Protein AF-A0A8S1HU97-F1 (afdb_monomer)

Secondary structure (DSSP, 8-state):
----TTS------HHHHHHHHHHHHHHHHHHHTT-S-TTSHHHHHHHHHHHHHHHHHHHHHHHTT-HHHHHHHT-THHHHHHHHHHHHHHHHHHHHHHHHHHH--------S-HHHHHHHHHHHHHHHHTS---SSPPPPPPPP-HHHHHSHHHHHHHHHHHHHHHTT-HHHHHHHHHHHHHHHHHHTT-HHHHHHHHSTT--HHHHHHHTTS---TTS---TTHHHHHHHHHHHHHSS-HHHHHHHHH----TT--S-HHHHHHHTT--EEE-TTT--EEE--

Organism: NCBI:txid2777116

Solvent-accessible surface area (backbone atoms only — not comparable to full-atom values): 15937 Å² total; per-residue (Å²): 136,85,78,54,98,79,82,64,78,79,7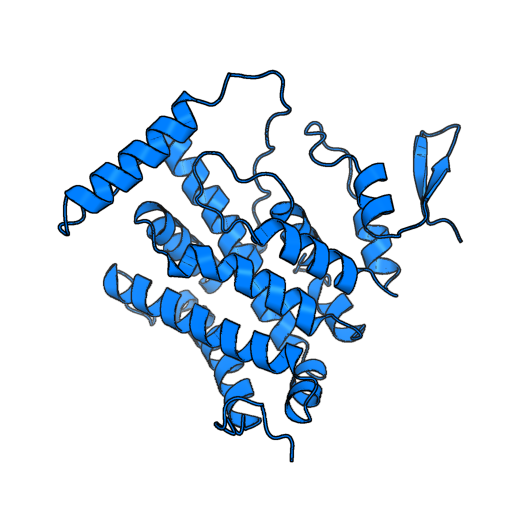9,77,50,62,69,57,54,55,47,38,54,53,48,55,52,45,52,36,50,34,46,42,68,62,71,58,80,62,87,40,70,66,49,43,52,50,50,46,44,55,50,35,54,40,50,49,54,51,27,58,41,38,65,64,73,42,80,56,25,54,62,49,65,76,37,44,62,60,42,41,52,40,36,54,53,47,48,23,49,55,39,8,52,43,52,39,49,51,48,32,73,76,72,43,85,67,68,68,92,66,95,67,65,73,62,66,53,48,51,51,50,49,54,50,52,52,54,61,73,68,55,81,86,80,96,65,79,62,82,66,78,68,77,74,53,62,65,39,68,70,34,55,17,45,32,50,48,16,51,52,48,21,57,36,57,46,64,63,43,63,52,60,42,49,33,58,38,49,37,30,42,25,47,18,38,50,14,47,97,30,68,70,27,29,46,44,27,49,40,83,97,41,51,33,59,60,51,29,52,59,44,52,48,80,73,56,94,88,54,79,71,53,89,58,29,38,57,28,12,52,47,21,46,39,29,38,33,62,95,32,64,71,51,46,47,53,67,61,63,58,72,87,54,102,39,71,84,60,63,58,69,60,51,34,54,78,61,69,47,57,62,42,69,38,92,86,77,69,48,68,41,80,50,133

Nearest PDB structures (foldseek):
  8ikj-assembly1_R  TM=1.766E-01  e=5.398E+00  Homo sapiens
  7a0g-assembly1_DDD  TM=1.158E-01  e=9.221E+00  Serratia marcescens

Structure (mmCIF, N/CA/C/O backbone):
data_AF-A0A8S1HU97-F1
#
_entry.id   AF-A0A8S1HU97-F1
#
loop_
_atom_site.group_PDB
_atom_site.id
_atom_site.type_symbol
_atom_site.label_atom_id
_atom_site.label_alt_id
_atom_site.label_comp_id
_atom_site.label_asym_id
_atom_site.label_entity_id
_atom_site.label_seq_id
_atom_site.pdbx_PDB_ins_code
_atom_site.Cartn_x
_atom_site.Cartn_y
_atom_site.Cartn_z
_atom_site.occupancy
_atom_site.B_iso_or_equiv
_atom_site.auth_seq_id
_atom_site.auth_comp_id
_atom_site.auth_asym_id
_atom_site.auth_atom_id
_atom_site.pdbx_PDB_model_num
ATOM 1 N N . MET A 1 1 ? -28.986 -15.082 -2.340 1.00 37.25 1 MET A N 1
ATOM 2 C CA . MET A 1 1 ? -28.405 -15.099 -3.701 1.00 37.25 1 MET A CA 1
ATOM 3 C C . MET A 1 1 ? -28.554 -13.673 -4.186 1.00 37.25 1 MET A C 1
ATOM 5 O O . MET A 1 1 ? -29.624 -13.320 -4.659 1.00 37.25 1 MET A O 1
ATOM 9 N N . ASP A 1 2 ? -27.554 -12.840 -3.905 1.00 33.47 2 ASP A N 1
ATOM 10 C CA . ASP A 1 2 ? -27.682 -11.393 -4.073 1.00 33.47 2 ASP A CA 1
ATOM 11 C C . ASP A 1 2 ? -27.415 -11.012 -5.524 1.00 33.47 2 ASP A C 1
ATOM 13 O O . ASP A 1 2 ? -26.330 -11.224 -6.069 1.00 33.47 2 ASP A O 1
ATOM 17 N N . LEU A 1 3 ? -28.473 -10.525 -6.162 1.00 35.62 3 LEU A N 1
ATOM 18 C CA . LEU A 1 3 ? -28.454 -9.971 -7.502 1.00 35.62 3 LEU A CA 1
ATOM 19 C C . LEU A 1 3 ? -27.986 -8.519 -7.392 1.00 35.62 3 LEU A C 1
ATOM 21 O O . LEU A 1 3 ? -28.724 -7.662 -6.913 1.00 35.62 3 LEU A O 1
ATOM 25 N N . ASP A 1 4 ? -26.759 -8.255 -7.834 1.00 45.53 4 ASP A N 1
ATOM 26 C CA . ASP A 1 4 ? -26.272 -6.896 -8.065 1.00 45.53 4 ASP A CA 1
ATOM 27 C C . ASP A 1 4 ? -27.042 -6.293 -9.257 1.00 45.53 4 ASP A C 1
ATOM 29 O O . ASP A 1 4 ? -27.301 -6.966 -10.263 1.00 45.53 4 ASP A O 1
ATOM 33 N N . THR A 1 5 ? -27.407 -5.017 -9.158 1.00 44.62 5 THR A N 1
ATOM 34 C CA . THR A 1 5 ? -28.281 -4.251 -10.074 1.00 44.62 5 THR A CA 1
ATOM 35 C C . THR A 1 5 ? -27.753 -4.075 -11.508 1.00 44.62 5 THR A C 1
ATOM 37 O O . THR A 1 5 ? -28.353 -3.361 -12.308 1.00 44.62 5 THR A O 1
ATOM 40 N N . THR A 1 6 ? -26.664 -4.752 -11.875 1.00 48.91 6 THR A N 1
ATOM 41 C CA . THR A 1 6 ? -26.029 -4.725 -13.203 1.00 48.91 6 THR A CA 1
ATOM 42 C C . THR A 1 6 ? -26.252 -6.001 -14.025 1.00 48.91 6 THR A C 1
ATOM 44 O O . THR A 1 6 ? -25.774 -6.088 -15.154 1.00 48.91 6 THR A O 1
ATOM 47 N N . GLY A 1 7 ? -26.978 -6.998 -13.503 1.00 36.81 7 GLY A N 1
ATOM 48 C CA . GLY A 1 7 ? -27.339 -8.215 -14.249 1.00 36.81 7 GLY A CA 1
ATOM 49 C C . GLY A 1 7 ? -26.197 -9.219 -14.462 1.00 36.81 7 GLY A C 1
ATOM 50 O O . GLY A 1 7 ? -26.429 -10.292 -15.015 1.00 36.81 7 GLY A O 1
ATOM 51 N N . TYR A 1 8 ? -24.988 -8.928 -13.979 1.00 38.84 8 TYR A N 1
ATOM 52 C CA . TYR A 1 8 ? -23.869 -9.868 -13.969 1.00 38.84 8 TYR A CA 1
ATOM 53 C C . TYR A 1 8 ? -23.629 -10.380 -12.550 1.00 38.84 8 TYR A C 1
ATOM 55 O O . TYR A 1 8 ? -23.033 -9.707 -11.711 1.00 38.84 8 TYR A O 1
ATOM 63 N N . ALA A 1 9 ? -24.061 -11.613 -12.284 1.00 42.44 9 ALA A N 1
ATOM 64 C CA . ALA A 1 9 ? -23.672 -12.331 -11.079 1.00 42.44 9 ALA A CA 1
ATOM 65 C C . ALA A 1 9 ? -22.214 -12.803 -11.220 1.00 42.44 9 ALA A C 1
ATOM 67 O O . ALA A 1 9 ? -21.949 -13.934 -11.628 1.00 42.44 9 ALA A O 1
ATOM 68 N N . PHE A 1 10 ? -21.250 -11.941 -10.885 1.00 49.59 10 PHE A N 1
ATOM 69 C CA . PHE A 1 10 ? -19.880 -12.388 -10.639 1.00 49.59 10 PHE A CA 1
ATOM 70 C C . PHE A 1 10 ? -19.883 -13.252 -9.372 1.00 49.59 10 PHE A C 1
ATOM 72 O O . PHE A 1 10 ? -19.805 -12.751 -8.251 1.00 49.59 10 PHE A O 1
ATOM 79 N N . LYS A 1 11 ? -20.003 -14.575 -9.538 1.00 54.69 11 LYS A N 1
ATOM 80 C CA . LYS A 1 11 ? -19.736 -15.524 -8.453 1.00 54.69 11 LYS A CA 1
ATOM 81 C C . LYS A 1 11 ? -18.237 -15.525 -8.188 1.00 54.69 11 LYS A C 1
ATOM 83 O O . LYS A 1 11 ? -17.478 -16.245 -8.835 1.00 54.69 11 LYS A O 1
ATOM 88 N N . LEU A 1 12 ? -17.811 -14.700 -7.242 1.00 59.78 12 LEU A N 1
ATOM 89 C CA . LEU A 1 12 ? -16.449 -14.741 -6.749 1.00 59.78 12 LEU A CA 1
ATOM 90 C C . LEU A 1 12 ? -16.287 -16.004 -5.895 1.00 59.78 12 LEU A C 1
ATOM 92 O O . LEU A 1 12 ? -16.897 -16.126 -4.837 1.00 59.78 12 LEU A O 1
ATOM 96 N N . HIS A 1 13 ? -15.522 -16.977 -6.386 1.00 66.50 13 HIS A N 1
ATOM 97 C CA . HIS A 1 13 ? -15.262 -18.215 -5.656 1.00 66.50 13 HIS A CA 1
ATOM 98 C C . HIS A 1 13 ? -14.109 -17.997 -4.660 1.00 66.50 13 HIS A C 1
ATOM 100 O O . HIS A 1 13 ? -13.141 -17.330 -5.029 1.00 66.50 13 HIS A O 1
ATOM 106 N N . PRO A 1 14 ? -14.120 -18.586 -3.449 1.00 64.50 14 PRO A N 1
ATOM 107 C CA . PRO A 1 14 ? -13.020 -18.431 -2.489 1.00 64.50 14 PRO A CA 1
ATOM 108 C C . PRO A 1 14 ? -11.629 -18.791 -3.037 1.00 64.50 14 PRO A C 1
ATOM 110 O O . PRO A 1 14 ? -10.628 -18.152 -2.722 1.00 64.50 14 PRO A O 1
ATOM 113 N N . ASN A 1 15 ? -11.565 -19.772 -3.943 1.00 72.62 15 ASN A N 1
ATOM 114 C CA . ASN A 1 15 ? -10.331 -20.122 -4.661 1.00 72.62 15 ASN A CA 1
ATOM 115 C C . ASN A 1 15 ? -9.739 -18.950 -5.464 1.00 72.62 15 ASN A C 1
ATOM 117 O O . ASN A 1 15 ? -8.522 -18.878 -5.597 1.00 72.62 15 ASN A O 1
ATOM 121 N N . ASN A 1 16 ? -10.566 -18.025 -5.959 1.00 75.00 16 ASN A N 1
ATOM 122 C CA . ASN A 1 16 ? -10.102 -16.859 -6.715 1.00 75.00 16 ASN A CA 1
ATOM 123 C C . ASN A 1 16 ? -9.368 -15.870 -5.803 1.00 75.00 16 ASN A C 1
ATOM 125 O O . ASN A 1 16 ? -8.400 -15.245 -6.224 1.00 75.00 16 ASN A O 1
ATOM 129 N N . LEU A 1 17 ? -9.794 -15.758 -4.545 1.00 79.56 17 LEU A N 1
ATOM 130 C CA . LEU A 1 17 ? -9.161 -14.882 -3.565 1.00 79.56 17 LEU A CA 1
ATOM 131 C C . LEU A 1 17 ? -7.813 -15.445 -3.103 1.00 79.56 17 LEU A C 1
ATOM 133 O O . LEU A 1 17 ? -6.814 -14.730 -3.101 1.00 79.56 17 LEU A O 1
ATOM 137 N N . ASN A 1 18 ? -7.765 -16.748 -2.809 1.00 82.25 18 ASN A N 1
ATOM 138 C CA . ASN A 1 18 ? -6.506 -17.444 -2.532 1.00 82.25 18 ASN A CA 1
ATOM 139 C C . ASN A 1 18 ? -5.536 -17.327 -3.705 1.00 82.25 18 ASN A C 1
ATOM 141 O O . ASN A 1 18 ? -4.352 -17.084 -3.502 1.00 82.25 18 ASN A O 1
ATOM 145 N N . PHE A 1 19 ? -6.042 -17.456 -4.932 1.00 87.31 19 PHE A N 1
ATOM 146 C CA . PHE A 1 19 ? -5.243 -17.231 -6.125 1.00 87.31 19 PHE A CA 1
ATOM 147 C C . PHE A 1 19 ? -4.666 -15.811 -6.156 1.00 87.31 19 PHE A C 1
ATOM 149 O O . PHE A 1 19 ? -3.469 -15.676 -6.367 1.00 87.31 19 PHE A O 1
ATOM 156 N N . CYS A 1 20 ? -5.465 -14.774 -5.885 1.00 90.62 20 CYS A N 1
ATOM 157 C CA . CYS A 1 20 ? -4.998 -13.383 -5.865 1.00 90.62 20 CYS A CA 1
ATOM 158 C C . CYS A 1 20 ? -3.875 -13.156 -4.841 1.00 90.62 20 CYS A C 1
ATOM 160 O O . CYS A 1 20 ? -2.832 -12.599 -5.182 1.00 90.62 20 CYS A O 1
ATOM 162 N N . LEU A 1 21 ? -4.056 -13.625 -3.603 1.00 90.56 21 LEU A N 1
ATOM 163 C CA . LEU A 1 21 ? -3.049 -13.481 -2.545 1.00 90.56 21 LEU A CA 1
ATOM 164 C C . LEU A 1 21 ? -1.767 -14.252 -2.878 1.00 90.56 21 LEU A C 1
ATOM 166 O O . LEU A 1 21 ? -0.676 -13.683 -2.840 1.00 90.56 21 LEU A O 1
ATOM 170 N N . ASN A 1 22 ? -1.905 -15.515 -3.292 1.00 91.75 22 ASN A N 1
ATOM 171 C CA . ASN A 1 22 ? -0.773 -16.344 -3.698 1.00 91.75 22 ASN A CA 1
ATOM 172 C C . ASN A 1 22 ? -0.054 -15.751 -4.911 1.00 91.75 22 ASN A C 1
ATOM 174 O O . ASN A 1 22 ? 1.164 -15.841 -5.000 1.00 91.75 22 ASN A O 1
ATOM 178 N N . TYR A 1 23 ? -0.784 -15.139 -5.843 1.00 93.56 23 TYR A N 1
ATOM 179 C CA . TYR A 1 23 ? -0.214 -14.513 -7.028 1.00 93.56 23 TYR A CA 1
ATOM 180 C C . TYR A 1 23 ? 0.622 -13.278 -6.671 1.00 93.56 23 TYR A C 1
ATOM 182 O O . TYR A 1 23 ? 1.753 -13.166 -7.141 1.00 93.56 23 TYR A O 1
ATOM 190 N N . LEU A 1 24 ? 0.133 -12.404 -5.782 1.00 94.81 24 LEU A N 1
ATOM 191 C CA . LEU A 1 24 ? 0.912 -11.260 -5.286 1.00 94.81 24 LEU A CA 1
ATOM 192 C C . LEU A 1 24 ? 2.167 -11.713 -4.531 1.00 94.81 24 LEU A C 1
ATOM 194 O O . LEU A 1 24 ? 3.260 -11.222 -4.809 1.00 94.81 24 LEU A O 1
ATOM 198 N N . GLN A 1 25 ? 2.037 -12.692 -3.631 1.00 93.62 25 GLN A N 1
ATOM 199 C CA . GLN A 1 25 ? 3.184 -13.271 -2.923 1.00 93.62 25 GLN A CA 1
ATOM 200 C C . GLN A 1 25 ? 4.187 -13.899 -3.889 1.00 93.62 25 GLN A C 1
ATOM 202 O O . GLN A 1 25 ? 5.396 -13.734 -3.735 1.00 93.62 25 GLN A O 1
ATOM 207 N N . ARG A 1 26 ? 3.689 -14.600 -4.912 1.00 93.31 26 ARG A N 1
ATOM 208 C CA . ARG A 1 26 ? 4.521 -15.244 -5.923 1.00 93.31 26 ARG A CA 1
ATOM 209 C C . ARG A 1 26 ? 5.302 -14.226 -6.740 1.00 93.31 26 ARG A C 1
ATOM 211 O O . ARG A 1 26 ? 6.480 -14.460 -6.974 1.00 93.31 26 ARG A O 1
ATOM 218 N N . ILE A 1 27 ? 4.684 -13.108 -7.124 1.00 92.88 27 ILE A N 1
ATOM 219 C CA . ILE A 1 27 ? 5.378 -11.999 -7.791 1.00 92.88 27 ILE A CA 1
ATOM 220 C C . ILE A 1 27 ? 6.539 -11.502 -6.924 1.00 92.88 27 ILE A C 1
ATOM 222 O O . ILE A 1 27 ? 7.667 -11.436 -7.406 1.00 92.88 27 ILE A O 1
ATOM 226 N N . ILE A 1 28 ? 6.280 -11.192 -5.650 1.00 92.88 28 ILE A N 1
ATOM 227 C CA . ILE A 1 28 ? 7.303 -10.669 -4.730 1.00 92.88 28 ILE A CA 1
ATOM 228 C C . ILE A 1 28 ? 8.445 -11.686 -4.567 1.00 92.88 28 ILE A C 1
ATOM 230 O O . ILE A 1 28 ? 9.618 -11.333 -4.692 1.00 92.88 28 ILE A O 1
ATOM 234 N N . SER A 1 29 ? 8.110 -12.962 -4.365 1.00 93.19 29 SER A N 1
ATOM 235 C CA . SER A 1 29 ? 9.083 -14.051 -4.226 1.00 93.19 29 SER A CA 1
ATOM 236 C C . SER A 1 29 ? 9.912 -14.266 -5.498 1.00 93.19 29 SER A C 1
ATOM 238 O O . SER A 1 29 ? 11.139 -14.305 -5.421 1.00 93.19 29 SER A O 1
ATOM 240 N N . ASP A 1 30 ? 9.281 -14.346 -6.673 1.00 92.50 30 ASP A N 1
ATOM 241 C CA . ASP A 1 30 ? 9.985 -14.571 -7.941 1.00 92.50 30 ASP A CA 1
ATOM 242 C C . ASP A 1 30 ? 10.875 -13.374 -8.327 1.00 92.50 30 ASP A C 1
ATOM 244 O O . ASP A 1 30 ? 11.922 -13.574 -8.950 1.00 92.50 30 ASP A O 1
ATOM 248 N N . LEU A 1 31 ? 10.509 -12.147 -7.932 1.00 91.56 31 LEU A N 1
ATOM 249 C CA . LEU A 1 31 ? 11.375 -10.968 -8.050 1.00 91.56 31 LEU A CA 1
ATOM 250 C C . LEU A 1 31 ? 12.604 -11.076 -7.139 1.00 91.56 31 LEU A C 1
ATOM 252 O O . LEU A 1 31 ? 13.725 -10.853 -7.599 1.00 91.56 31 LEU A O 1
ATOM 256 N N . GLY A 1 32 ? 12.414 -11.456 -5.871 1.00 90.12 32 GLY A N 1
ATOM 257 C CA . GLY A 1 32 ? 13.512 -11.618 -4.913 1.00 90.12 32 GLY A CA 1
ATOM 258 C C . GLY A 1 32 ? 14.497 -12.719 -5.316 1.00 90.12 32 GLY A C 1
ATOM 259 O O . GLY A 1 32 ? 15.709 -12.577 -5.149 1.00 90.12 32 GLY A O 1
ATOM 260 N N . GLU A 1 33 ? 13.989 -13.784 -5.933 1.00 90.81 33 GLU A N 1
ATOM 261 C CA . GLU A 1 33 ? 14.782 -14.894 -6.469 1.00 90.81 33 GLU A CA 1
ATOM 262 C C . GLU A 1 33 ? 15.344 -14.627 -7.878 1.00 90.81 33 GLU A C 1
ATOM 264 O O . GLU A 1 33 ? 16.021 -15.493 -8.438 1.00 90.81 33 GLU A O 1
ATOM 269 N N . LYS A 1 34 ? 15.082 -13.448 -8.465 1.00 84.62 34 LYS A N 1
ATOM 270 C CA . LYS A 1 34 ? 15.493 -13.065 -9.832 1.00 84.62 34 LYS A CA 1
ATOM 271 C C . LYS A 1 34 ? 15.051 -14.072 -10.904 1.00 84.62 34 LYS A C 1
ATOM 273 O O . LYS A 1 34 ? 15.757 -14.319 -11.882 1.00 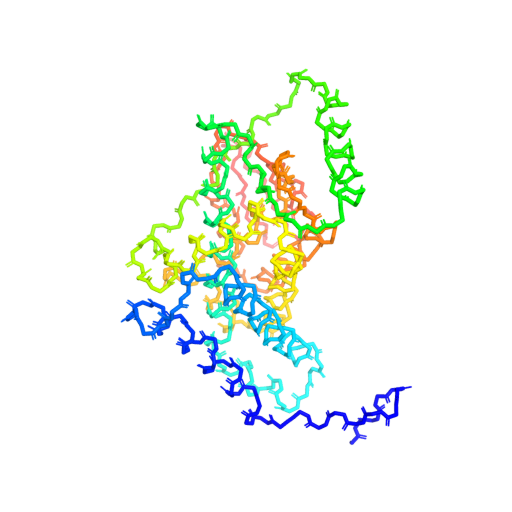84.62 34 LYS A O 1
ATOM 278 N N . LYS A 1 35 ? 13.882 -14.684 -10.706 1.00 81.12 35 LYS A N 1
ATOM 279 C CA . LYS A 1 35 ? 13.268 -15.635 -11.648 1.00 81.12 35 LYS A CA 1
ATOM 280 C C . LYS A 1 35 ? 12.474 -14.937 -12.748 1.00 81.12 35 LYS A C 1
ATOM 282 O O . LYS A 1 35 ? 12.237 -15.531 -13.801 1.00 81.12 35 LYS A O 1
ATOM 287 N N . MET A 1 36 ? 12.058 -13.695 -12.514 1.00 78.62 36 MET A N 1
ATOM 288 C CA . MET A 1 36 ? 11.419 -12.861 -13.527 1.00 78.62 36 MET A CA 1
ATOM 289 C C . MET A 1 36 ? 12.455 -12.192 -14.442 1.00 78.62 36 MET A C 1
ATOM 291 O O . MET A 1 36 ? 13.617 -12.027 -14.090 1.00 78.62 36 MET A O 1
ATOM 295 N N . LYS A 1 37 ? 12.028 -11.871 -15.669 1.00 76.44 37 LYS A N 1
ATOM 296 C CA . LYS A 1 37 ? 12.805 -11.091 -16.646 1.00 76.44 37 LYS A CA 1
ATOM 297 C C . LYS A 1 37 ? 12.177 -9.708 -16.802 1.00 76.44 37 LYS A C 1
ATOM 299 O O . LYS A 1 37 ? 11.601 -9.382 -17.842 1.00 76.44 37 LYS A O 1
ATOM 304 N N . GLU A 1 38 ? 12.245 -8.917 -15.741 1.00 73.31 38 GLU A N 1
ATOM 305 C CA . GLU A 1 38 ? 11.660 -7.575 -15.617 1.00 73.31 38 GLU A CA 1
ATOM 306 C C . GLU A 1 38 ? 12.512 -6.453 -16.237 1.00 73.31 38 GLU A C 1
ATOM 308 O O . GLU A 1 38 ? 12.220 -5.277 -16.057 1.00 73.31 38 GLU A O 1
ATOM 313 N N . GLU A 1 39 ? 13.571 -6.791 -16.974 1.00 74.62 39 GLU A N 1
ATOM 314 C CA . GLU A 1 39 ? 14.472 -5.816 -17.612 1.00 74.62 39 GLU A CA 1
ATOM 315 C C . GLU A 1 39 ? 13.777 -4.995 -18.709 1.00 74.62 39 GLU A C 1
ATOM 317 O O . GLU A 1 39 ? 14.221 -3.905 -19.058 1.00 74.62 39 GLU A O 1
ATOM 322 N N . LYS A 1 40 ? 12.678 -5.514 -19.270 1.00 81.81 40 LYS A N 1
ATOM 323 C CA . LYS A 1 40 ? 11.903 -4.828 -20.306 1.00 81.81 40 LYS A CA 1
ATOM 324 C C . LYS A 1 40 ? 10.797 -3.983 -19.683 1.00 81.81 40 LYS A C 1
ATOM 326 O O . LYS A 1 40 ? 9.978 -4.503 -18.926 1.00 81.81 40 LYS A O 1
ATOM 331 N N . ILE A 1 41 ? 10.707 -2.722 -20.111 1.00 78.75 41 ILE A N 1
ATOM 332 C CA . ILE A 1 41 ? 9.664 -1.771 -19.693 1.00 78.75 41 ILE A CA 1
ATOM 333 C C . ILE A 1 41 ? 8.255 -2.356 -19.874 1.00 78.75 41 ILE A C 1
ATOM 335 O O . ILE A 1 41 ? 7.420 -2.214 -18.985 1.00 78.75 41 ILE A O 1
ATOM 339 N N . ASP A 1 42 ? 7.987 -3.058 -20.977 1.00 80.88 42 ASP A N 1
ATOM 340 C CA . ASP A 1 42 ? 6.671 -3.667 -21.219 1.00 80.88 42 ASP A CA 1
ATOM 341 C C . ASP A 1 42 ? 6.339 -4.772 -20.208 1.00 80.88 42 ASP A C 1
ATOM 343 O O . ASP A 1 42 ? 5.201 -4.869 -19.748 1.00 80.88 42 ASP A O 1
ATOM 347 N N . THR A 1 43 ? 7.335 -5.567 -19.802 1.00 85.25 43 THR A N 1
ATOM 348 C CA . THR A 1 43 ? 7.164 -6.575 -18.747 1.00 85.25 43 THR A CA 1
ATOM 349 C C . THR A 1 43 ? 6.835 -5.906 -17.416 1.00 85.25 43 THR A C 1
ATOM 351 O O . THR A 1 43 ? 5.943 -6.363 -16.707 1.00 85.25 43 THR A O 1
ATOM 354 N N . GLN A 1 44 ? 7.515 -4.805 -17.089 1.00 88.12 44 GLN A N 1
ATOM 355 C CA . GLN A 1 44 ? 7.247 -4.036 -15.873 1.00 88.12 44 GLN A CA 1
ATOM 356 C C . GLN A 1 44 ? 5.844 -3.414 -15.890 1.00 88.12 44 GLN A C 1
ATOM 358 O O . GLN A 1 44 ? 5.107 -3.545 -14.916 1.00 88.12 44 GLN A O 1
ATOM 363 N N . LYS A 1 45 ? 5.426 -2.812 -17.013 1.00 86.50 45 LYS A N 1
ATOM 364 C CA . LYS A 1 45 ? 4.067 -2.271 -17.181 1.00 86.50 45 LYS A CA 1
ATOM 365 C C . LYS A 1 45 ? 3.007 -3.350 -17.004 1.00 86.50 45 LYS A C 1
ATOM 367 O O . LYS A 1 45 ? 2.017 -3.133 -16.299 1.00 86.50 45 LYS A O 1
ATOM 372 N N . TRP A 1 46 ? 3.210 -4.510 -17.628 1.00 89.56 46 TRP A N 1
ATOM 373 C CA . TRP A 1 46 ? 2.320 -5.656 -17.476 1.00 89.56 46 TRP A CA 1
ATOM 374 C C . TRP A 1 46 ? 2.245 -6.108 -16.015 1.00 89.56 46 TRP A C 1
ATOM 376 O O . TRP A 1 46 ? 1.146 -6.281 -15.495 1.00 89.56 46 TRP A O 1
ATOM 386 N N . LEU A 1 47 ? 3.391 -6.208 -15.335 1.00 91.88 47 LEU A N 1
ATOM 387 C CA . LEU A 1 47 ? 3.469 -6.593 -13.929 1.00 91.88 47 LEU A CA 1
ATOM 388 C C . LEU A 1 47 ? 2.670 -5.634 -13.038 1.00 91.88 47 LEU A C 1
ATOM 390 O O . LEU A 1 47 ? 1.795 -6.073 -12.295 1.00 91.88 47 LEU A O 1
ATOM 394 N N . THR A 1 48 ? 2.902 -4.324 -13.160 1.00 92.00 48 THR A N 1
ATOM 395 C CA . THR A 1 48 ? 2.149 -3.294 -12.428 1.00 92.00 48 THR A CA 1
ATOM 396 C C . THR A 1 48 ? 0.646 -3.402 -12.698 1.00 92.00 48 THR A C 1
ATOM 398 O O . THR A 1 48 ? -0.157 -3.302 -11.774 1.00 92.00 48 THR A O 1
ATOM 401 N N . SER A 1 49 ? 0.248 -3.659 -13.946 1.00 91.19 49 SER A N 1
ATOM 402 C CA . SER A 1 49 ? -1.166 -3.818 -14.318 1.00 91.19 49 SER A CA 1
ATOM 403 C C . SER A 1 49 ? -1.790 -5.058 -13.670 1.00 91.19 49 SER A C 1
ATOM 405 O O . SER A 1 49 ? -2.864 -4.977 -13.078 1.00 91.19 49 SER A O 1
ATOM 407 N N . ALA A 1 50 ? -1.087 -6.192 -13.714 1.00 91.69 50 ALA A N 1
ATOM 408 C CA . ALA A 1 50 ? -1.533 -7.439 -13.106 1.00 91.69 50 ALA A CA 1
ATOM 409 C C . ALA A 1 50 ? -1.693 -7.303 -11.584 1.00 91.69 50 ALA A C 1
ATOM 411 O O . ALA A 1 50 ? -2.691 -7.757 -11.017 1.00 91.69 50 ALA A O 1
ATOM 412 N N . MET A 1 51 ? -0.753 -6.622 -10.923 1.00 95.31 51 MET A N 1
ATOM 413 C CA . MET A 1 51 ? -0.841 -6.328 -9.492 1.00 95.31 51 MET A CA 1
ATOM 414 C C . MET A 1 51 ? -2.026 -5.414 -9.174 1.00 95.31 51 MET A C 1
ATOM 416 O O . MET A 1 51 ? -2.781 -5.719 -8.253 1.00 95.31 51 MET A O 1
ATOM 420 N N . LEU A 1 52 ? -2.244 -4.352 -9.960 1.00 94.62 52 LEU A N 1
ATOM 421 C CA . LEU A 1 52 ? -3.380 -3.443 -9.779 1.00 94.62 52 LEU A CA 1
ATOM 422 C C . LEU A 1 52 ? -4.708 -4.204 -9.833 1.00 94.62 52 LEU A C 1
ATOM 424 O O . LEU A 1 52 ? -5.512 -4.090 -8.910 1.00 94.62 52 LEU A O 1
ATOM 428 N N . TRP A 1 53 ? -4.928 -5.007 -10.877 1.00 92.69 53 TRP A N 1
ATOM 429 C CA . TRP A 1 53 ? -6.165 -5.781 -11.021 1.00 92.69 53 TRP A CA 1
ATOM 430 C C . TRP A 1 53 ? -6.353 -6.781 -9.884 1.00 92.69 53 TRP A C 1
ATOM 432 O O . TRP A 1 53 ? -7.462 -6.953 -9.383 1.00 92.69 53 TRP A O 1
ATOM 442 N N . THR A 1 54 ? -5.266 -7.401 -9.428 1.00 93.88 54 THR A N 1
ATOM 443 C CA . THR A 1 54 ? -5.312 -8.337 -8.302 1.00 93.88 54 THR A CA 1
ATOM 444 C C . THR A 1 54 ? -5.729 -7.629 -7.010 1.00 93.88 54 THR A C 1
ATOM 446 O O . THR A 1 54 ? -6.606 -8.113 -6.296 1.00 93.88 54 THR A O 1
ATOM 449 N N . VAL A 1 55 ? -5.174 -6.444 -6.739 1.00 94.50 55 VAL A N 1
ATOM 450 C CA . VAL A 1 55 ? -5.565 -5.621 -5.584 1.00 94.50 55 VAL A CA 1
ATOM 451 C C . VAL A 1 55 ? -7.017 -5.150 -5.706 1.00 94.50 55 VAL A C 1
ATOM 453 O O . VAL A 1 55 ? -7.740 -5.201 -4.716 1.00 94.50 55 VAL A O 1
ATOM 456 N N . GLN A 1 56 ? -7.480 -4.757 -6.897 1.00 92.12 56 GLN A N 1
ATOM 457 C CA . GLN A 1 56 ? -8.880 -4.370 -7.129 1.00 92.12 56 GLN A CA 1
ATOM 458 C C . GLN A 1 56 ? -9.853 -5.519 -6.838 1.00 92.12 56 GLN A C 1
ATOM 460 O O . GLN A 1 56 ? -10.906 -5.299 -6.244 1.00 92.12 56 GLN A O 1
ATOM 465 N N . ILE A 1 57 ? -9.506 -6.755 -7.209 1.00 89.94 57 ILE A N 1
ATOM 466 C CA . ILE A 1 57 ? -10.324 -7.931 -6.879 1.00 89.94 57 ILE A CA 1
ATOM 467 C C . ILE A 1 57 ? -10.414 -8.109 -5.359 1.00 89.94 57 ILE A C 1
ATOM 469 O O . ILE A 1 57 ? -11.511 -8.322 -4.838 1.00 89.94 57 ILE A O 1
ATOM 473 N N . ILE A 1 58 ? -9.290 -7.997 -4.643 1.00 91.00 58 ILE A N 1
ATOM 474 C CA . ILE A 1 58 ? -9.265 -8.098 -3.174 1.00 91.00 58 ILE A CA 1
ATOM 475 C C . ILE A 1 58 ? -10.120 -6.985 -2.551 1.00 91.00 58 ILE A C 1
ATOM 477 O O . ILE A 1 58 ? -10.972 -7.281 -1.7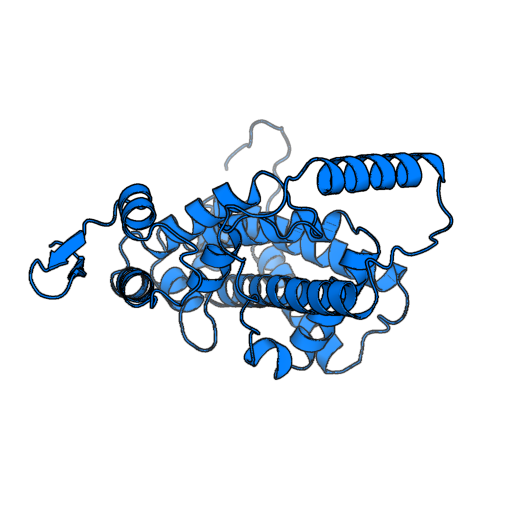16 1.00 91.00 58 ILE A O 1
ATOM 481 N N . ASP A 1 59 ? -9.966 -5.742 -3.011 1.00 90.75 59 ASP A N 1
ATOM 482 C CA . ASP A 1 59 ? -10.722 -4.575 -2.539 1.00 90.75 59 ASP A CA 1
ATOM 483 C C . ASP A 1 59 ? -12.239 -4.757 -2.709 1.00 90.75 59 ASP A C 1
ATOM 485 O O . ASP A 1 59 ? -13.008 -4.679 -1.747 1.00 90.75 59 ASP A O 1
ATOM 489 N N . HIS A 1 60 ? -12.682 -5.109 -3.919 1.00 87.19 60 HIS A N 1
ATOM 490 C CA . HIS A 1 60 ? -14.095 -5.374 -4.196 1.00 87.19 60 HIS A CA 1
ATOM 491 C C . HIS A 1 60 ? -14.655 -6.524 -3.351 1.00 87.19 60 HIS A C 1
ATOM 493 O O . HIS A 1 60 ? -15.831 -6.504 -2.982 1.00 87.19 60 HIS A O 1
ATOM 499 N N . THR A 1 61 ? -13.829 -7.521 -3.031 1.00 85.44 61 THR A N 1
ATOM 500 C CA . THR A 1 61 ? -14.220 -8.642 -2.166 1.00 85.44 61 THR A CA 1
ATOM 501 C C . THR A 1 61 ? -14.350 -8.206 -0.710 1.00 85.44 61 THR A C 1
ATOM 503 O O . THR A 1 61 ? -15.314 -8.590 -0.044 1.00 85.44 61 THR A O 1
ATOM 506 N N . ALA A 1 62 ? -13.413 -7.385 -0.227 1.00 85.81 62 ALA A N 1
ATOM 507 C CA . ALA A 1 62 ? -13.420 -6.826 1.121 1.00 85.81 62 ALA A CA 1
ATOM 508 C C . ALA A 1 62 ? -14.667 -5.956 1.362 1.00 85.81 62 ALA A C 1
ATOM 510 O O . ALA A 1 62 ? -15.299 -6.049 2.412 1.00 85.81 62 ALA A O 1
ATOM 511 N N . LEU A 1 63 ? -15.084 -5.179 0.356 1.00 83.19 63 LEU A N 1
ATOM 512 C CA . LEU A 1 63 ? -16.236 -4.279 0.454 1.00 83.19 63 LEU A CA 1
ATOM 513 C C . LEU A 1 63 ? -17.594 -5.003 0.541 1.00 83.19 63 LEU A C 1
ATOM 515 O O . LEU A 1 63 ? -18.498 -4.542 1.234 1.00 83.19 63 LEU A O 1
ATOM 519 N N . ARG A 1 64 ? -17.767 -6.125 -0.171 1.00 72.19 64 ARG A N 1
ATOM 520 C CA . ARG A 1 64 ? -19.085 -6.760 -0.392 1.00 72.19 64 ARG A CA 1
ATOM 521 C C . ARG A 1 64 ? -19.665 -7.520 0.811 1.00 72.19 64 ARG A C 1
ATOM 523 O O . ARG A 1 64 ? -20.798 -7.975 0.705 1.00 72.19 64 ARG A O 1
ATOM 530 N N . LYS A 1 65 ? -18.925 -7.676 1.921 1.00 67.50 65 LYS A N 1
ATOM 531 C CA . LYS A 1 65 ? -19.353 -8.400 3.146 1.00 67.50 65 LYS A CA 1
ATOM 532 C C . LYS A 1 65 ? -20.091 -9.729 2.852 1.00 67.50 65 LYS A C 1
ATOM 534 O O . LYS A 1 65 ? -21.126 -10.029 3.433 1.00 67.50 65 LYS A O 1
ATOM 539 N N . SER A 1 66 ? -19.547 -10.513 1.923 1.00 71.06 66 SER A N 1
ATOM 540 C CA . SER A 1 66 ? -20.042 -11.834 1.505 1.00 71.06 66 SER A CA 1
ATOM 541 C C . SER A 1 66 ? -19.420 -12.977 2.324 1.00 71.06 66 SER A C 1
ATOM 543 O O . SER A 1 66 ? -18.450 -12.759 3.047 1.00 71.06 66 SER A O 1
ATOM 545 N N . ASP A 1 67 ? -19.880 -14.222 2.145 1.00 66.38 67 ASP A N 1
ATOM 546 C CA . ASP A 1 67 ? -19.237 -15.408 2.750 1.00 66.38 67 ASP A CA 1
ATOM 547 C C . ASP A 1 67 ? -17.743 -15.526 2.376 1.00 66.38 67 ASP A C 1
ATOM 549 O O . ASP A 1 67 ? -16.911 -15.943 3.183 1.00 66.38 67 ASP A O 1
ATOM 553 N N . CYS A 1 68 ? -17.369 -15.093 1.166 1.00 67.31 68 CYS A N 1
ATOM 554 C CA . CYS A 1 68 ? -15.971 -15.020 0.725 1.00 67.31 68 CYS A CA 1
ATOM 555 C C . CYS A 1 68 ? -15.170 -13.952 1.488 1.00 67.31 68 CYS A C 1
ATOM 557 O O . CYS A 1 68 ? -13.957 -14.078 1.641 1.00 67.31 68 CYS A O 1
ATOM 559 N N . THR A 1 69 ? -15.842 -12.911 1.979 1.00 73.06 69 THR A N 1
ATOM 560 C CA . THR A 1 69 ? -15.242 -11.839 2.774 1.00 73.06 69 THR A CA 1
ATOM 561 C C . THR A 1 69 ? -14.879 -12.334 4.178 1.00 73.06 69 THR A C 1
ATOM 563 O O . THR A 1 69 ? -13.834 -11.960 4.695 1.00 73.06 69 THR A O 1
ATOM 566 N N . LEU A 1 70 ? -15.665 -13.241 4.772 1.00 74.19 70 LEU A N 1
ATOM 567 C CA . LEU A 1 70 ? -15.321 -13.849 6.066 1.00 74.19 70 LEU A CA 1
ATOM 568 C C . LEU A 1 70 ? -14.001 -14.629 5.990 1.00 74.19 70 LEU A C 1
ATOM 570 O O . LEU A 1 70 ? -13.123 -14.428 6.823 1.00 74.19 70 LEU A O 1
ATOM 574 N N . GLN A 1 71 ? -13.805 -15.425 4.934 1.00 75.06 71 GLN A N 1
ATOM 575 C CA . GLN A 1 71 ? -12.546 -16.154 4.718 1.00 75.06 71 GLN A CA 1
ATOM 576 C C . GLN A 1 71 ? -11.346 -15.224 4.478 1.00 75.06 71 GLN A C 1
ATOM 578 O O . GLN A 1 71 ? -10.215 -15.576 4.810 1.00 75.06 71 GLN A O 1
ATOM 583 N N . LEU A 1 72 ? -11.586 -14.043 3.897 1.00 78.62 72 LEU A N 1
ATOM 584 C CA . LEU A 1 72 ? -10.574 -13.000 3.735 1.00 78.62 72 LEU A CA 1
ATOM 585 C C . LEU A 1 72 ? -10.193 -12.377 5.081 1.00 78.62 72 LEU A C 1
ATOM 587 O O . LEU A 1 72 ? -9.013 -12.189 5.348 1.00 78.62 72 LEU A O 1
ATOM 591 N N . PHE A 1 73 ? -11.175 -12.083 5.937 1.00 79.94 73 PHE A N 1
ATOM 592 C CA . PHE A 1 73 ? -10.949 -11.487 7.257 1.00 79.94 73 PHE A CA 1
ATOM 593 C C . PHE A 1 73 ? -10.326 -12.456 8.268 1.00 79.94 73 PHE A C 1
ATOM 595 O O . PHE A 1 73 ? -9.631 -12.029 9.187 1.00 79.94 73 PHE A O 1
ATOM 602 N N . GLU A 1 74 ? -10.516 -13.765 8.100 1.00 79.69 74 GLU A N 1
ATOM 603 C CA . GLU A 1 74 ? -9.816 -14.770 8.910 1.00 79.69 74 GLU A CA 1
ATOM 604 C C . GLU A 1 74 ? -8.295 -14.770 8.669 1.00 79.69 74 GLU A C 1
ATOM 606 O O . GLU A 1 74 ? -7.532 -15.237 9.525 1.00 79.69 74 GLU A O 1
ATOM 611 N N . ARG A 1 75 ? -7.851 -14.210 7.538 1.00 80.94 75 ARG A N 1
ATOM 612 C CA . ARG A 1 75 ? -6.479 -14.248 7.032 1.00 80.94 75 ARG A CA 1
ATOM 613 C C . ARG A 1 75 ? -5.829 -12.872 7.065 1.00 80.94 75 ARG A C 1
ATOM 615 O O . ARG A 1 75 ? -6.107 -12.006 6.234 1.00 80.94 75 ARG A O 1
ATOM 622 N N . THR A 1 76 ? -4.911 -12.681 8.005 1.00 90.25 76 THR A N 1
ATOM 623 C CA . THR A 1 76 ? -4.164 -11.422 8.126 1.00 90.25 76 THR A CA 1
ATOM 624 C C . THR A 1 76 ? -3.224 -11.200 6.947 1.00 90.25 76 THR A C 1
ATOM 626 O O . THR A 1 76 ? -2.880 -10.061 6.646 1.00 90.25 76 THR A O 1
ATOM 629 N N . GLU A 1 77 ? -2.883 -12.260 6.211 1.00 90.75 77 GLU A N 1
ATOM 630 C CA . GLU A 1 77 ? -1.991 -12.242 5.055 1.00 90.75 77 GLU A CA 1
ATOM 631 C C . GLU A 1 77 ? -2.434 -11.240 3.980 1.00 90.75 77 GLU A C 1
ATOM 633 O O . GLU A 1 77 ? -1.596 -10.622 3.327 1.00 90.75 77 GLU A O 1
ATOM 638 N N . ALA A 1 78 ? -3.743 -11.037 3.801 1.00 91.56 78 ALA A N 1
ATOM 639 C CA . ALA A 1 78 ? -4.252 -10.063 2.840 1.00 91.56 78 ALA A CA 1
ATOM 640 C C . ALA A 1 78 ? -3.899 -8.624 3.225 1.00 91.56 78 ALA A C 1
ATOM 642 O O . ALA A 1 78 ? -3.427 -7.856 2.388 1.00 91.56 78 ALA A O 1
ATOM 643 N N . VAL A 1 79 ? -4.090 -8.276 4.499 1.00 94.50 79 VAL A N 1
ATOM 644 C CA . VAL A 1 79 ? -3.707 -6.967 5.041 1.00 94.50 79 VAL A CA 1
ATOM 645 C C . VAL A 1 79 ? -2.203 -6.790 4.965 1.00 94.50 79 VAL A C 1
ATOM 647 O O . VAL A 1 79 ? -1.723 -5.747 4.537 1.00 94.50 79 VAL A O 1
ATOM 650 N N . GLU A 1 80 ? -1.465 -7.823 5.347 1.00 94.38 80 GLU A N 1
ATOM 651 C CA . GLU A 1 80 ? -0.011 -7.830 5.337 1.00 94.38 80 GLU A CA 1
ATOM 652 C C . GLU A 1 80 ? 0.564 -7.537 3.947 1.00 94.38 80 GLU A C 1
ATOM 654 O O . GLU A 1 80 ? 1.400 -6.646 3.818 1.00 94.38 80 GLU A O 1
ATOM 659 N N . ILE A 1 81 ? 0.065 -8.211 2.904 1.00 95.12 81 ILE A N 1
ATOM 660 C CA . ILE A 1 81 ? 0.472 -7.962 1.513 1.00 95.12 81 ILE A CA 1
ATOM 661 C C . ILE A 1 81 ? 0.081 -6.550 1.074 1.00 95.12 81 ILE A C 1
ATOM 663 O O . ILE A 1 81 ? 0.877 -5.865 0.437 1.00 95.12 81 ILE A O 1
ATOM 667 N N . VAL A 1 82 ? -1.135 -6.094 1.393 1.00 95.88 82 VAL A N 1
ATOM 668 C CA . VAL A 1 82 ? -1.590 -4.743 1.023 1.00 95.88 82 VAL A CA 1
ATOM 669 C C . VAL A 1 82 ? -0.706 -3.671 1.661 1.00 95.88 82 VAL A C 1
ATOM 671 O O . VAL A 1 82 ? -0.343 -2.706 0.988 1.00 95.88 82 VAL A O 1
ATOM 674 N N . VAL A 1 83 ? -0.317 -3.850 2.925 1.00 95.38 83 VAL A N 1
ATOM 675 C CA . VAL A 1 83 ? 0.614 -2.945 3.607 1.00 95.38 83 VAL A CA 1
ATOM 676 C C . VAL A 1 83 ? 2.006 -3.027 2.985 1.00 95.38 83 VAL A C 1
ATOM 678 O O . VAL A 1 83 ? 2.557 -1.979 2.662 1.00 95.38 83 VAL A O 1
ATOM 681 N N . ASP A 1 84 ? 2.538 -4.225 2.723 1.00 95.25 84 ASP A N 1
ATOM 682 C CA . ASP A 1 84 ? 3.850 -4.393 2.079 1.00 95.25 84 ASP A CA 1
ATOM 683 C C . ASP A 1 84 ? 3.899 -3.674 0.716 1.00 95.25 84 ASP A C 1
ATOM 685 O O . ASP A 1 84 ? 4.857 -2.960 0.413 1.00 95.25 84 ASP A O 1
ATOM 689 N N . LEU A 1 85 ? 2.843 -3.789 -0.097 1.00 96.12 85 LEU A N 1
ATOM 690 C CA . LEU A 1 85 ? 2.741 -3.098 -1.386 1.00 96.12 85 LEU A CA 1
ATOM 691 C C . LEU A 1 85 ? 2.608 -1.578 -1.237 1.00 96.12 85 LEU A C 1
ATOM 693 O O . LEU A 1 85 ? 3.220 -0.837 -2.009 1.00 96.12 85 LEU A O 1
ATOM 697 N N . LEU A 1 86 ? 1.840 -1.097 -0.256 1.00 94.88 86 LEU A N 1
ATOM 698 C CA . LEU A 1 86 ? 1.699 0.336 0.011 1.00 94.88 86 LEU A CA 1
ATOM 699 C C . LEU A 1 86 ? 3.034 0.953 0.452 1.00 94.88 86 LEU A C 1
ATOM 701 O O . LEU A 1 86 ? 3.444 1.977 -0.093 1.00 94.88 86 LEU A O 1
ATOM 705 N N . GLU A 1 87 ? 3.732 0.309 1.389 1.00 92.81 87 GLU A N 1
ATOM 706 C CA . GLU A 1 87 ? 5.069 0.714 1.839 1.00 92.81 87 GLU A CA 1
ATOM 707 C C . GLU A 1 87 ? 6.084 0.664 0.685 1.00 92.81 87 GLU A C 1
ATOM 709 O O . GLU A 1 87 ? 6.911 1.566 0.546 1.00 92.81 87 GLU A O 1
ATOM 714 N N . THR A 1 88 ? 5.971 -0.324 -0.209 1.00 94.94 88 THR A N 1
ATOM 715 C CA . THR A 1 88 ? 6.806 -0.424 -1.418 1.00 94.94 88 THR A CA 1
ATOM 716 C C . THR A 1 88 ? 6.599 0.760 -2.364 1.00 94.94 88 THR A C 1
ATOM 718 O O . THR A 1 88 ? 7.579 1.305 -2.877 1.00 94.94 88 THR A O 1
ATOM 721 N N . ILE A 1 89 ? 5.351 1.196 -2.589 1.00 92.94 89 ILE A N 1
ATOM 722 C CA . ILE A 1 89 ? 5.067 2.392 -3.400 1.00 92.94 89 ILE A CA 1
ATOM 723 C C . ILE A 1 89 ? 5.658 3.635 -2.735 1.00 92.94 89 ILE A C 1
ATOM 725 O O . ILE A 1 89 ? 6.317 4.417 -3.410 1.00 92.94 89 ILE A O 1
ATOM 729 N N . LEU A 1 90 ? 5.479 3.812 -1.426 1.00 89.56 90 LEU A N 1
ATOM 730 C CA . LEU A 1 90 ? 6.033 4.967 -0.707 1.00 89.56 90 LEU A CA 1
ATOM 731 C C . LEU A 1 90 ? 7.571 4.986 -0.745 1.00 89.56 90 LEU A C 1
ATOM 733 O O . LEU A 1 90 ? 8.176 6.048 -0.907 1.00 89.56 90 LEU A O 1
ATOM 737 N N . ASN A 1 91 ? 8.213 3.816 -0.676 1.00 90.56 91 ASN A N 1
ATOM 738 C CA . ASN A 1 91 ? 9.656 3.693 -0.879 1.00 90.56 91 ASN A CA 1
ATOM 739 C C . ASN A 1 91 ? 10.065 4.072 -2.313 1.00 90.56 91 ASN A C 1
ATOM 741 O O . ASN A 1 91 ? 11.049 4.784 -2.511 1.00 90.56 91 ASN A O 1
ATOM 745 N N . ALA A 1 92 ? 9.291 3.647 -3.315 1.00 90.88 92 ALA A N 1
ATOM 746 C CA . ALA A 1 92 ? 9.511 4.013 -4.712 1.00 90.88 92 ALA A CA 1
ATOM 747 C C . ALA A 1 92 ? 9.389 5.528 -4.949 1.00 90.88 92 ALA A C 1
ATOM 749 O O . ALA A 1 92 ? 10.214 6.100 -5.658 1.00 90.88 92 ALA A O 1
ATOM 750 N N . GLU A 1 93 ? 8.427 6.193 -4.299 1.00 87.69 93 GLU A N 1
ATOM 751 C CA . GLU A 1 93 ? 8.283 7.656 -4.330 1.00 87.69 93 GLU A CA 1
ATOM 752 C C . GLU A 1 93 ? 9.529 8.356 -3.779 1.00 87.69 93 GLU A C 1
ATOM 754 O O . GLU A 1 93 ? 10.010 9.317 -4.379 1.00 87.69 93 GLU A O 1
ATOM 759 N N . ALA A 1 94 ? 10.099 7.841 -2.685 1.00 84.75 94 ALA A N 1
ATOM 760 C CA . ALA A 1 94 ? 11.334 8.364 -2.103 1.00 84.75 94 ALA A CA 1
ATOM 761 C C . ALA A 1 94 ? 12.556 8.156 -3.021 1.00 84.75 94 ALA A C 1
ATOM 763 O O . ALA A 1 94 ? 13.424 9.029 -3.120 1.00 84.75 94 ALA A O 1
ATOM 764 N N . ILE A 1 95 ? 12.638 7.009 -3.710 1.00 87.12 95 ILE A N 1
ATOM 765 C CA . ILE A 1 95 ? 13.689 6.731 -4.704 1.00 87.12 95 ILE A CA 1
ATOM 766 C C . ILE A 1 95 ? 13.564 7.695 -5.887 1.00 87.12 95 ILE A C 1
ATOM 768 O O . ILE A 1 95 ? 14.548 8.341 -6.254 1.00 87.12 95 ILE A O 1
ATOM 772 N N . PHE A 1 96 ? 12.369 7.807 -6.466 1.00 84.75 96 PHE A N 1
ATOM 773 C CA . PHE A 1 96 ? 12.092 8.678 -7.606 1.00 84.75 96 PHE A CA 1
ATOM 774 C C . PHE A 1 96 ? 12.381 10.147 -7.279 1.00 84.75 96 PHE A C 1
ATOM 776 O O . PHE A 1 96 ? 13.046 10.843 -8.049 1.00 84.75 96 PHE A O 1
ATOM 783 N N . GLU A 1 97 ? 11.965 10.606 -6.099 1.00 79.69 97 GLU A N 1
ATOM 784 C CA . GLU A 1 97 ? 12.259 11.957 -5.632 1.00 79.69 97 GLU A CA 1
ATOM 785 C C . GLU A 1 97 ? 13.767 12.210 -5.553 1.00 79.69 97 GLU A C 1
ATOM 787 O O . GLU A 1 97 ? 14.254 13.223 -6.063 1.00 79.69 97 GLU A O 1
ATOM 792 N N . LYS A 1 98 ? 14.517 11.290 -4.934 1.00 82.25 98 LYS A N 1
ATOM 793 C CA . LYS A 1 98 ? 15.973 11.405 -4.831 1.00 82.25 98 LYS A CA 1
ATOM 794 C C . LYS A 1 98 ? 16.607 11.543 -6.218 1.00 82.25 98 LYS A C 1
ATOM 796 O O . LYS A 1 98 ? 17.405 12.457 -6.418 1.00 82.25 98 LYS A O 1
ATOM 801 N N . ARG A 1 99 ? 16.201 10.705 -7.180 1.00 83.25 99 ARG A N 1
ATOM 802 C CA . ARG A 1 99 ? 16.689 10.763 -8.570 1.00 83.25 99 ARG A CA 1
ATOM 803 C C . ARG A 1 99 ? 16.396 12.116 -9.215 1.00 83.25 99 ARG A C 1
ATOM 805 O O . ARG A 1 99 ? 17.285 12.695 -9.830 1.00 83.25 99 ARG A O 1
ATOM 812 N N . CYS A 1 100 ? 15.190 12.649 -9.023 1.00 74.44 100 CYS A N 1
ATOM 813 C CA . CYS A 1 100 ? 14.796 13.948 -9.563 1.00 74.44 100 CYS A CA 1
ATOM 814 C C . CYS A 1 100 ? 15.566 15.121 -8.935 1.00 74.44 100 CYS A C 1
ATOM 816 O O . CYS A 1 100 ? 15.872 16.089 -9.629 1.00 74.44 100 CYS A O 1
ATOM 818 N N . ARG A 1 101 ? 15.890 15.060 -7.636 1.00 74.06 101 ARG A N 1
ATOM 819 C CA . ARG A 1 101 ? 16.715 16.081 -6.965 1.00 74.06 101 ARG A CA 1
ATOM 820 C C . ARG A 1 101 ? 18.170 16.048 -7.438 1.00 74.06 101 ARG A C 1
ATOM 822 O O . ARG A 1 101 ? 18.783 17.102 -7.557 1.00 74.06 101 ARG A O 1
ATOM 829 N N . GLU A 1 102 ? 18.715 14.858 -7.689 1.00 77.25 102 GLU A N 1
ATOM 830 C CA . GLU A 1 102 ? 20.112 14.668 -8.106 1.00 77.25 102 GLU A CA 1
ATOM 831 C C . GLU A 1 102 ? 20.329 14.954 -9.600 1.00 77.25 102 GLU A C 1
ATOM 833 O O . GLU A 1 102 ? 21.313 15.596 -9.961 1.00 77.25 102 GLU A O 1
ATOM 838 N N . ASN A 1 103 ? 19.406 14.520 -10.462 1.00 73.06 103 ASN A N 1
ATOM 839 C CA . ASN A 1 103 ? 19.581 14.535 -11.919 1.00 73.06 103 ASN A CA 1
ATOM 840 C C . ASN A 1 103 ? 18.638 15.508 -12.650 1.00 73.06 103 ASN A C 1
ATOM 842 O O . ASN A 1 103 ? 18.711 15.637 -13.872 1.00 73.06 103 ASN A O 1
ATOM 846 N N . GLY A 1 104 ? 17.749 16.195 -11.925 1.00 61.22 104 GLY A N 1
ATOM 847 C CA . GLY A 1 104 ? 16.594 16.872 -12.516 1.00 61.22 104 GLY A CA 1
ATOM 848 C C . GLY A 1 104 ? 15.501 15.872 -12.931 1.00 61.22 104 GLY A C 1
ATOM 849 O O . GLY A 1 104 ? 15.737 14.664 -12.955 1.00 61.22 104 GLY A O 1
ATOM 850 N N . PRO A 1 105 ? 14.279 16.336 -13.241 1.00 58.94 105 PRO A N 1
ATOM 851 C CA . PRO A 1 105 ? 13.213 15.447 -13.691 1.00 58.94 105 PRO A CA 1
ATOM 852 C C . PRO A 1 105 ? 13.574 14.833 -15.055 1.00 58.94 105 PRO A C 1
ATOM 854 O O . PRO A 1 105 ? 13.567 15.520 -16.079 1.00 58.94 105 PRO A O 1
ATOM 857 N N . SER A 1 106 ? 13.902 13.540 -15.068 1.00 51.38 106 SER A N 1
ATOM 858 C CA . SER A 1 106 ? 14.153 12.763 -16.282 1.00 51.38 106 SER A CA 1
ATOM 859 C C . SER A 1 106 ? 12.849 12.141 -16.773 1.00 51.38 106 SER A C 1
ATOM 861 O O . SER A 1 106 ? 12.308 11.233 -16.148 1.00 51.38 106 SER A O 1
ATOM 863 N N . PHE A 1 107 ? 12.340 12.636 -17.899 1.00 50.97 107 PHE A N 1
ATOM 864 C CA . PHE A 1 107 ? 11.184 12.055 -18.579 1.00 50.97 107 PHE A CA 1
ATOM 865 C C . PHE A 1 107 ? 11.680 11.204 -19.744 1.00 50.97 107 PHE A C 1
ATOM 867 O O . PHE A 1 107 ? 12.504 11.691 -20.523 1.00 50.97 107 PHE A O 1
ATOM 874 N N . PRO A 1 108 ? 11.223 9.954 -19.892 1.00 46.03 108 PRO A N 1
ATOM 875 C CA . PRO A 1 108 ? 11.699 9.103 -20.965 1.00 46.03 108 PRO A CA 1
ATOM 876 C C . PRO A 1 108 ? 11.254 9.661 -22.322 1.00 46.03 108 PRO A C 1
ATOM 878 O O . PRO A 1 108 ? 10.106 10.065 -22.521 1.00 46.03 108 PRO A O 1
ATOM 881 N N . GLU A 1 109 ? 12.166 9.632 -23.287 1.00 43.94 109 GLU A N 1
ATOM 882 C CA . GLU A 1 109 ? 11.865 9.856 -24.699 1.00 43.94 109 GLU A CA 1
ATOM 883 C C . GLU A 1 109 ? 11.126 8.625 -25.257 1.00 43.94 109 GLU A C 1
ATOM 885 O O . GLU A 1 109 ? 11.687 7.823 -25.997 1.00 43.94 109 GLU A O 1
ATOM 890 N N . ILE A 1 110 ? 9.871 8.394 -24.853 1.00 44.66 110 ILE A N 1
ATOM 891 C CA . ILE A 1 110 ? 9.088 7.264 -25.377 1.00 44.66 110 ILE A CA 1
ATOM 892 C C . ILE A 1 110 ? 8.416 7.687 -26.680 1.00 44.66 110 ILE A C 1
ATOM 894 O O . ILE A 1 110 ? 7.629 8.631 -26.732 1.00 44.66 110 ILE A O 1
ATOM 898 N N . HIS A 1 111 ? 8.728 6.956 -27.747 1.00 42.28 111 HIS A N 1
ATOM 899 C CA . HIS A 1 111 ? 8.140 7.100 -29.073 1.00 42.28 111 HIS A CA 1
ATOM 900 C C . HIS A 1 111 ? 6.655 6.683 -29.096 1.00 42.28 111 HIS A C 1
ATOM 902 O O . HIS A 1 111 ? 6.316 5.598 -29.561 1.00 42.28 111 HIS A O 1
ATOM 908 N N . SER A 1 112 ? 5.750 7.544 -28.631 1.00 46.25 112 SER A N 1
ATOM 909 C CA . SER A 1 112 ? 4.314 7.477 -28.954 1.00 46.25 112 SER A CA 1
ATOM 910 C C . SER A 1 112 ? 3.650 8.838 -28.731 1.00 46.25 112 SER A C 1
ATOM 912 O O . SER A 1 112 ? 3.858 9.440 -27.686 1.00 46.25 112 SER A O 1
ATOM 914 N N . ASN A 1 113 ? 2.912 9.314 -29.744 1.00 51.44 113 ASN A N 1
ATOM 915 C CA . ASN A 1 113 ? 2.187 10.593 -29.843 1.00 51.44 113 ASN A CA 1
ATOM 916 C C . ASN A 1 113 ? 2.759 11.769 -29.034 1.00 51.44 113 ASN A C 1
ATOM 918 O O . ASN A 1 113 ? 2.390 12.060 -27.900 1.00 51.44 113 ASN A O 1
ATOM 922 N N . ARG A 1 114 ? 3.634 12.515 -29.712 1.00 47.22 114 ARG A N 1
ATOM 923 C CA . ARG A 1 114 ? 4.295 13.740 -29.251 1.00 47.22 114 ARG A CA 1
ATOM 924 C C . ARG A 1 114 ? 3.331 14.790 -28.665 1.00 47.22 114 ARG A C 1
ATOM 926 O O . ARG A 1 114 ? 3.769 15.583 -27.843 1.00 47.22 114 ARG A O 1
ATOM 933 N N . GLU A 1 115 ? 2.059 14.809 -29.059 1.00 50.44 115 GLU A N 1
ATOM 934 C CA . GLU A 1 115 ? 1.071 15.810 -28.624 1.00 50.44 115 GLU A CA 1
ATOM 935 C C . GLU A 1 115 ? 0.555 15.575 -27.195 1.00 50.44 115 GLU A C 1
ATOM 937 O O . GLU A 1 115 ? 0.591 16.507 -26.393 1.00 50.44 115 GLU A O 1
ATOM 942 N N . ASP A 1 116 ? 0.211 14.337 -26.826 1.00 50.50 116 ASP A N 1
ATOM 943 C CA . ASP A 1 116 ? -0.285 14.000 -25.479 1.00 50.50 116 ASP A CA 1
ATOM 944 C C . ASP A 1 116 ? 0.797 14.223 -24.406 1.00 50.50 116 ASP A C 1
ATOM 946 O O . ASP A 1 116 ? 0.539 14.720 -23.308 1.00 50.50 116 ASP A O 1
ATOM 950 N N . LEU A 1 117 ? 2.055 13.934 -24.759 1.00 49.56 117 LEU A N 1
ATOM 951 C CA . LEU A 1 117 ? 3.229 14.188 -23.921 1.00 49.56 117 LEU A CA 1
ATOM 952 C C . LEU A 1 117 ? 3.554 15.677 -23.800 1.00 49.56 117 LEU A C 1
ATOM 954 O O . LEU A 1 117 ? 3.943 16.125 -22.723 1.00 49.56 117 LEU A O 1
ATOM 958 N N . ILE A 1 118 ? 3.406 16.456 -24.875 1.00 50.47 118 ILE A N 1
ATOM 959 C CA . ILE A 1 118 ? 3.575 17.914 -24.819 1.00 50.47 118 ILE A CA 1
ATOM 960 C C . ILE A 1 118 ? 2.486 18.529 -23.942 1.00 50.47 118 ILE A C 1
ATOM 962 O O . ILE A 1 118 ? 2.794 19.417 -23.150 1.00 50.47 118 ILE A O 1
ATOM 966 N N . GLU A 1 119 ? 1.251 18.036 -24.016 1.00 55.69 119 GLU A N 1
ATOM 967 C CA . GLU A 1 119 ? 0.157 18.504 -23.169 1.00 55.69 119 GLU A CA 1
ATOM 968 C C . GLU A 1 119 ? 0.365 18.114 -21.697 1.00 55.69 119 GLU A C 1
ATOM 970 O O . GLU A 1 119 ? 0.218 18.960 -20.812 1.00 55.69 119 GLU A O 1
ATOM 975 N N . ALA A 1 120 ? 0.794 16.879 -21.413 1.00 53.91 120 ALA A N 1
ATOM 976 C CA . ALA A 1 120 ? 1.156 16.440 -20.064 1.00 53.91 120 ALA A CA 1
ATOM 977 C C . ALA A 1 120 ? 2.347 17.241 -19.504 1.00 53.91 120 ALA A C 1
ATOM 979 O O . ALA A 1 120 ? 2.297 17.729 -18.370 1.00 53.91 120 ALA A O 1
ATOM 980 N N . ARG A 1 121 ? 3.383 17.469 -20.326 1.00 52.72 121 ARG A N 1
ATOM 981 C CA . ARG A 1 121 ? 4.562 18.291 -20.003 1.00 52.72 121 ARG A CA 1
ATOM 982 C C . ARG A 1 121 ? 4.183 19.744 -19.746 1.00 52.72 121 ARG A C 1
ATOM 984 O O . ARG A 1 121 ? 4.692 20.326 -18.788 1.00 52.72 121 ARG A O 1
ATOM 991 N N . ALA A 1 122 ? 3.307 20.322 -20.565 1.00 54.94 122 ALA A N 1
ATOM 992 C CA . ALA A 1 122 ? 2.832 21.695 -20.430 1.00 54.94 122 ALA A CA 1
ATOM 993 C C . ALA A 1 122 ? 1.973 21.858 -19.173 1.00 54.94 122 ALA A C 1
ATOM 995 O O . ALA A 1 122 ? 2.222 22.772 -18.392 1.00 54.94 122 ALA A O 1
ATOM 996 N N . LYS A 1 123 ? 1.043 20.931 -18.906 1.00 58.34 123 LYS A N 1
ATOM 997 C CA . LYS A 1 123 ? 0.231 20.925 -17.677 1.00 58.34 123 LYS A CA 1
ATOM 998 C C . LYS A 1 123 ? 1.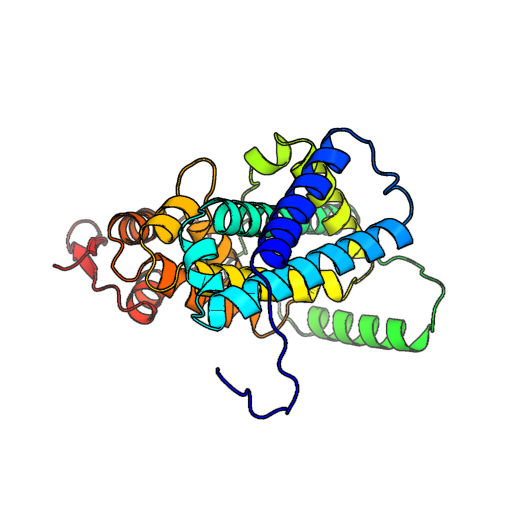093 20.769 -16.423 1.00 58.34 123 LYS A C 1
ATOM 1000 O O . LYS A 1 123 ? 0.826 21.428 -15.421 1.00 58.34 123 LYS A O 1
ATOM 1005 N N . PHE A 1 124 ? 2.134 19.939 -16.469 1.00 54.66 124 PHE A N 1
ATOM 1006 C CA . PHE A 1 124 ? 3.062 19.751 -15.352 1.00 54.66 124 PHE A CA 1
ATOM 1007 C C . PHE A 1 124 ? 3.953 20.982 -15.122 1.00 54.66 124 PHE A C 1
ATOM 1009 O O . PHE A 1 124 ? 4.004 21.494 -14.006 1.00 54.66 124 PHE A O 1
ATOM 1016 N N . HIS A 1 125 ? 4.573 21.535 -16.172 1.00 50.03 125 HIS A N 1
ATOM 1017 C CA . HIS A 1 125 ? 5.380 22.759 -16.063 1.00 50.03 125 HIS A CA 1
ATOM 1018 C C . HIS A 1 125 ? 4.540 23.964 -15.634 1.00 50.03 125 HIS A C 1
ATOM 1020 O O . HIS A 1 125 ? 5.001 24.758 -14.818 1.00 50.03 125 HIS A O 1
ATOM 1026 N N . GLN A 1 126 ? 3.306 24.093 -16.127 1.00 56.47 126 GLN A N 1
ATOM 1027 C CA . GLN A 1 126 ? 2.369 25.138 -15.714 1.00 56.47 126 GLN A CA 1
ATOM 1028 C C . GLN A 1 126 ? 1.981 24.986 -14.239 1.00 56.47 126 GLN A C 1
ATOM 1030 O O . GLN A 1 126 ? 1.914 25.980 -13.521 1.00 56.47 126 GLN A O 1
ATOM 1035 N N . ARG A 1 127 ? 1.791 23.752 -13.752 1.00 52.91 127 ARG A N 1
ATOM 1036 C CA . ARG A 1 127 ? 1.565 23.490 -12.324 1.00 52.91 127 ARG A CA 1
ATOM 1037 C C . ARG A 1 127 ? 2.772 23.889 -11.484 1.00 52.91 127 ARG A C 1
ATOM 1039 O O . ARG A 1 127 ? 2.577 24.663 -10.558 1.00 52.91 127 ARG A O 1
ATOM 1046 N N . ILE A 1 128 ? 3.985 23.459 -11.832 1.00 45.78 128 ILE A N 1
ATOM 1047 C CA . ILE A 1 128 ? 5.199 23.780 -11.060 1.00 45.78 128 ILE A CA 1
ATOM 1048 C C . ILE A 1 128 ? 5.520 25.281 -11.082 1.00 45.78 128 ILE A C 1
ATOM 1050 O O . ILE A 1 128 ? 5.801 25.864 -10.042 1.00 45.78 128 ILE A O 1
ATOM 1054 N N . SER A 1 129 ? 5.405 25.940 -12.236 1.00 45.09 129 SER A N 1
ATOM 1055 C CA . SER A 1 129 ? 5.689 27.381 -12.369 1.00 45.09 129 SER A CA 1
ATOM 1056 C C . SER A 1 129 ? 4.632 28.299 -11.740 1.00 45.09 129 SER A C 1
ATOM 1058 O O . SER A 1 129 ? 4.931 29.455 -11.453 1.00 45.09 129 SER A O 1
ATOM 1060 N N 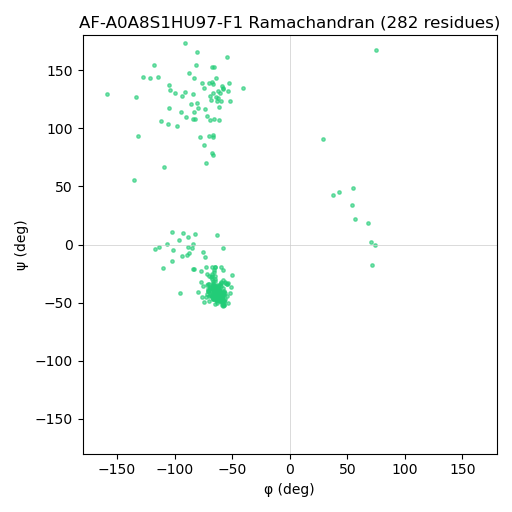. SER A 1 130 ? 3.413 27.805 -11.493 1.00 48.59 130 SER A N 1
ATOM 1061 C CA . SER A 1 130 ? 2.342 28.560 -10.818 1.00 48.59 130 SER A CA 1
ATOM 1062 C C . SER A 1 130 ? 2.399 28.509 -9.285 1.00 48.59 130 SER A C 1
ATOM 1064 O O . SER A 1 130 ? 1.574 29.137 -8.618 1.00 48.59 130 SER A O 1
ATOM 1066 N N . ILE A 1 131 ? 3.343 27.756 -8.711 1.00 47.12 131 ILE A N 1
ATOM 1067 C CA . ILE A 1 131 ? 3.473 27.582 -7.263 1.00 47.12 131 ILE A CA 1
ATOM 1068 C C . ILE A 1 131 ? 4.490 28.609 -6.730 1.00 47.12 131 ILE A C 1
ATOM 1070 O O . ILE A 1 131 ? 5.667 28.537 -7.075 1.00 47.12 131 ILE A O 1
ATOM 1074 N N . PRO A 1 132 ? 4.075 29.582 -5.897 1.00 40.34 132 PRO A N 1
ATOM 1075 C CA . PRO A 1 132 ? 5.001 30.550 -5.314 1.00 40.34 132 PRO A CA 1
ATOM 1076 C C . PRO A 1 132 ? 5.930 29.889 -4.266 1.00 40.34 132 PRO A C 1
ATOM 1078 O O . PRO A 1 132 ? 5.441 29.090 -3.459 1.00 40.34 132 PRO A O 1
ATOM 1081 N N . PRO A 1 133 ? 7.237 30.230 -4.222 1.00 45.53 133 PRO A N 1
ATOM 1082 C CA . PRO A 1 133 ? 8.170 29.762 -3.190 1.00 45.53 133 PRO A CA 1
ATOM 1083 C C . PRO A 1 133 ? 8.029 30.590 -1.885 1.00 45.53 133 PRO A C 1
ATOM 1085 O O . PRO A 1 133 ? 7.427 31.661 -1.899 1.00 45.53 133 PRO A O 1
ATOM 1088 N N . PRO A 1 134 ? 8.584 30.137 -0.745 1.00 48.53 134 PRO A N 1
ATOM 1089 C CA . PRO A 1 134 ? 7.955 29.289 0.257 1.00 48.53 134 PRO A CA 1
ATOM 1090 C C . PRO A 1 134 ? 7.551 30.078 1.522 1.00 48.53 134 PRO A C 1
ATOM 1092 O O . PRO A 1 134 ? 8.403 30.532 2.274 1.00 48.53 134 PRO A O 1
ATOM 1095 N N . ASP A 1 135 ? 6.255 30.128 1.828 1.00 39.91 135 ASP A N 1
ATOM 1096 C CA . ASP A 1 135 ? 5.745 30.448 3.181 1.00 39.91 135 ASP A CA 1
ATOM 1097 C C . ASP A 1 135 ? 5.290 29.175 3.928 1.00 39.91 135 ASP A C 1
ATOM 1099 O O . ASP A 1 135 ? 4.584 29.219 4.936 1.00 39.91 135 ASP A O 1
ATOM 1103 N N . ARG A 1 136 ? 5.615 27.992 3.387 1.00 47.16 136 ARG A N 1
ATOM 1104 C CA . ARG A 1 136 ? 4.994 26.717 3.771 1.00 47.16 136 ARG A CA 1
ATOM 1105 C C . ARG A 1 136 ? 6.033 25.719 4.282 1.00 47.16 136 ARG A C 1
ATOM 1107 O O . ARG A 1 136 ? 7.144 25.692 3.755 1.00 47.16 136 ARG A O 1
ATOM 1114 N N . PRO A 1 137 ? 5.685 24.902 5.293 1.00 39.81 137 PRO A N 1
ATOM 1115 C CA . PRO A 1 137 ? 6.610 23.950 5.892 1.00 39.81 137 PRO A CA 1
ATOM 1116 C C . PRO A 1 137 ? 7.140 22.955 4.855 1.00 39.81 137 PRO A C 1
ATOM 1118 O O . PRO A 1 137 ? 6.397 22.442 4.019 1.00 39.81 137 PRO A O 1
ATOM 1121 N N . VAL A 1 138 ? 8.447 22.709 4.933 1.00 41.62 138 VAL A N 1
ATOM 1122 C CA . VAL A 1 138 ? 9.182 21.755 4.099 1.00 41.62 138 VAL A CA 1
ATOM 1123 C C . VAL A 1 138 ? 8.638 20.350 4.353 1.00 41.62 138 VAL A C 1
ATOM 1125 O O . VAL A 1 138 ? 8.585 19.903 5.501 1.00 41.62 138 VAL A O 1
ATOM 1128 N N . ILE A 1 139 ? 8.246 19.657 3.280 1.00 45.34 139 ILE A N 1
ATOM 1129 C CA . ILE A 1 139 ? 7.869 18.241 3.332 1.00 45.34 139 ILE A CA 1
ATOM 1130 C C . ILE A 1 139 ? 9.113 17.475 3.807 1.00 45.34 139 ILE A C 1
ATOM 1132 O O . ILE A 1 139 ? 10.158 17.557 3.155 1.00 45.34 139 ILE A O 1
ATOM 1136 N N . PRO A 1 140 ? 9.068 16.782 4.954 1.00 42.53 140 PRO A N 1
ATOM 1137 C CA . PRO A 1 140 ? 10.197 15.974 5.371 1.00 42.53 140 PRO A CA 1
ATOM 1138 C C . PRO A 1 140 ? 10.361 14.803 4.404 1.00 42.53 140 PRO A C 1
ATOM 1140 O O . PRO A 1 140 ? 9.373 14.349 3.827 1.00 42.53 140 PRO A O 1
ATOM 1143 N N . PRO A 1 141 ? 11.589 14.292 4.249 1.00 45.34 141 PRO A N 1
ATOM 1144 C CA . PRO A 1 141 ? 11.819 13.105 3.443 1.00 45.34 141 PRO A CA 1
ATOM 1145 C C . PRO A 1 141 ? 10.911 11.970 3.928 1.00 45.34 141 PRO A C 1
ATOM 1147 O O . PRO A 1 141 ? 10.829 11.714 5.134 1.00 45.34 141 PRO A O 1
ATOM 1150 N N . THR A 1 142 ? 10.234 11.303 2.991 1.00 52.31 142 THR A N 1
ATOM 1151 C CA . THR A 1 142 ? 9.478 10.079 3.266 1.00 52.31 142 THR A CA 1
ATOM 1152 C C . THR A 1 142 ? 10.420 9.111 3.985 1.00 52.31 142 THR A C 1
ATOM 1154 O O . THR A 1 142 ? 11.524 8.866 3.483 1.00 52.31 142 THR A O 1
ATOM 1157 N N . PRO A 1 143 ? 10.077 8.612 5.185 1.00 53.50 143 PRO A N 1
ATOM 1158 C CA . PRO A 1 143 ? 10.961 7.702 5.887 1.00 53.50 143 PRO A CA 1
ATOM 1159 C C . PRO A 1 143 ? 11.157 6.464 5.017 1.00 53.50 143 PRO A C 1
ATOM 1161 O O . PRO A 1 143 ? 10.202 5.884 4.502 1.00 53.50 143 PRO A O 1
ATOM 1164 N N . ARG 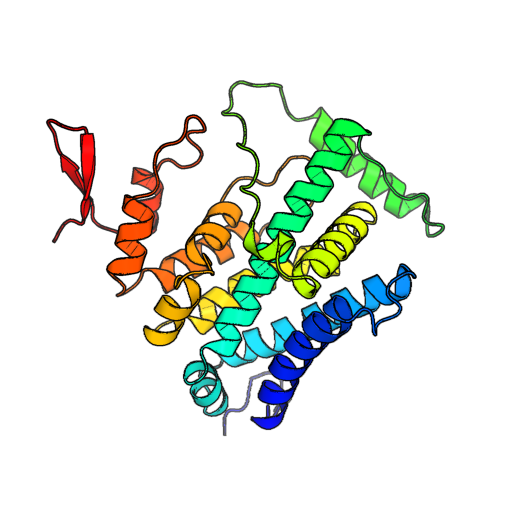A 1 144 ? 12.421 6.085 4.830 1.00 55.91 144 ARG A N 1
ATOM 1165 C CA . ARG A 1 144 ? 12.763 4.837 4.160 1.00 55.91 144 ARG A CA 1
ATOM 1166 C C . ARG A 1 144 ? 12.250 3.693 5.009 1.00 55.91 144 ARG A C 1
ATOM 1168 O O . ARG A 1 144 ? 12.560 3.606 6.199 1.00 55.91 144 ARG A O 1
ATOM 1175 N N . TYR A 1 145 ? 11.485 2.814 4.388 1.00 71.25 145 TYR A N 1
ATOM 1176 C CA . TYR A 1 145 ? 11.089 1.573 5.017 1.00 71.25 145 TYR A CA 1
ATOM 1177 C C . TYR A 1 145 ? 12.291 0.633 4.936 1.00 71.25 145 TYR A C 1
ATOM 1179 O O . TYR A 1 145 ? 12.465 -0.048 3.930 1.00 71.25 145 TYR A O 1
ATOM 1187 N N . SER A 1 146 ? 13.147 0.617 5.965 1.00 73.88 146 SER A N 1
ATOM 1188 C CA . SER A 1 146 ? 14.361 -0.224 5.997 1.00 73.88 146 SER A CA 1
ATOM 1189 C C . SER A 1 146 ? 14.054 -1.685 5.665 1.00 73.88 146 SER A C 1
ATOM 1191 O O . SER A 1 146 ? 14.775 -2.317 4.905 1.00 73.88 146 SER A O 1
ATOM 1193 N N . ARG A 1 147 ? 12.898 -2.178 6.123 1.00 83.75 147 ARG A N 1
ATOM 1194 C CA . ARG A 1 147 ? 12.355 -3.493 5.768 1.00 83.75 147 ARG A CA 1
ATOM 1195 C C . ARG A 1 147 ? 12.225 -3.703 4.252 1.00 83.75 147 ARG A C 1
ATOM 1197 O O . ARG A 1 147 ? 12.563 -4.772 3.761 1.00 83.75 147 ARG A O 1
ATOM 1204 N N . ILE A 1 148 ? 11.715 -2.713 3.517 1.00 90.38 148 ILE A N 1
ATOM 1205 C CA . ILE A 1 148 ? 11.571 -2.798 2.057 1.00 90.38 148 ILE A CA 1
ATOM 1206 C C . ILE A 1 148 ? 12.947 -2.881 1.399 1.00 90.38 148 ILE A C 1
ATOM 1208 O O . ILE A 1 148 ? 13.092 -3.595 0.418 1.00 90.38 148 ILE A O 1
ATOM 1212 N N . GLU A 1 149 ? 13.959 -2.193 1.934 1.00 85.75 149 GLU A N 1
ATOM 1213 C CA . GLU A 1 149 ? 15.334 -2.279 1.422 1.00 85.75 149 GLU A CA 1
ATOM 1214 C C . GLU A 1 149 ? 15.991 -3.638 1.736 1.00 85.75 149 GLU A C 1
ATOM 1216 O O . GLU A 1 149 ? 16.768 -4.138 0.920 1.00 85.75 149 GLU A O 1
ATOM 1221 N N . GLU A 1 150 ? 15.664 -4.238 2.885 1.00 88.62 150 GLU A N 1
ATOM 1222 C CA . GLU A 1 150 ? 16.176 -5.536 3.350 1.00 88.62 150 GLU A CA 1
ATOM 1223 C C . GLU A 1 150 ? 15.518 -6.741 2.656 1.00 88.62 150 GLU A C 1
ATOM 1225 O O . GLU A 1 150 ? 16.177 -7.764 2.460 1.00 88.62 150 GLU A O 1
ATOM 1230 N N . ASP A 1 151 ? 14.243 -6.641 2.266 1.00 93.12 151 ASP A N 1
ATOM 1231 C CA . ASP A 1 151 ? 13.535 -7.691 1.527 1.00 93.12 151 ASP A CA 1
ATOM 1232 C C . ASP A 1 151 ? 13.898 -7.640 0.028 1.00 93.12 151 ASP A C 1
ATOM 1234 O O . ASP A 1 151 ? 13.580 -6.659 -0.650 1.00 93.12 151 ASP A O 1
ATOM 1238 N N . PRO A 1 152 ? 14.526 -8.684 -0.549 1.00 93.06 152 PRO A N 1
ATOM 1239 C CA . PRO A 1 152 ? 14.977 -8.649 -1.940 1.00 93.06 152 PRO A CA 1
ATOM 1240 C C . PRO A 1 152 ? 13.849 -8.441 -2.958 1.00 93.06 152 PRO A C 1
ATOM 1242 O O . PRO A 1 152 ? 14.060 -7.794 -3.987 1.00 93.06 152 PRO A O 1
ATOM 1245 N N . GLY A 1 153 ? 12.663 -8.994 -2.692 1.00 94.31 153 GLY A N 1
ATOM 1246 C CA . GLY A 1 153 ? 11.509 -8.912 -3.581 1.00 94.31 153 GLY A CA 1
ATOM 1247 C C . GLY A 1 153 ? 10.867 -7.533 -3.545 1.00 94.31 153 GLY A C 1
ATOM 1248 O O . GLY A 1 153 ? 10.662 -6.920 -4.596 1.00 94.31 153 GLY A O 1
ATOM 1249 N N . LEU A 1 154 ? 10.606 -7.015 -2.343 1.00 95.25 154 LEU A N 1
ATOM 1250 C CA . LEU A 1 154 ? 10.026 -5.682 -2.149 1.00 95.25 154 LEU A CA 1
ATOM 1251 C C . LEU A 1 154 ? 11.004 -4.577 -2.568 1.00 95.25 154 LEU A C 1
ATOM 1253 O O . LEU A 1 154 ? 10.598 -3.618 -3.225 1.00 95.25 154 LEU A O 1
ATOM 1257 N N . SER A 1 155 ? 12.299 -4.739 -2.291 1.00 94.56 155 SER A N 1
ATOM 1258 C CA . SER A 1 155 ? 13.355 -3.825 -2.742 1.00 94.56 155 SER A CA 1
ATOM 1259 C C . SER A 1 155 ? 13.366 -3.729 -4.266 1.00 94.56 155 SER A C 1
ATOM 1261 O O . SER A 1 155 ? 13.264 -2.634 -4.831 1.00 94.56 155 SER A O 1
ATOM 1263 N N . ARG A 1 156 ? 13.375 -4.879 -4.957 1.00 94.25 156 ARG A N 1
ATOM 1264 C CA . ARG A 1 156 ? 13.325 -4.928 -6.424 1.00 94.25 156 ARG A CA 1
ATOM 1265 C C . ARG A 1 156 ? 12.039 -4.319 -6.971 1.00 94.25 156 ARG A C 1
ATOM 1267 O O . ARG A 1 156 ? 12.097 -3.546 -7.925 1.00 94.25 156 ARG A O 1
ATOM 1274 N N . LEU A 1 157 ? 10.901 -4.623 -6.353 1.00 95.56 157 LEU A N 1
ATOM 1275 C CA . LEU A 1 157 ? 9.611 -4.062 -6.734 1.00 95.56 157 LEU A CA 1
ATOM 1276 C C . LEU A 1 157 ? 9.571 -2.537 -6.557 1.00 95.56 157 LEU A C 1
ATOM 1278 O O . LEU A 1 157 ? 9.046 -1.844 -7.425 1.00 95.56 157 LEU A O 1
ATOM 1282 N N . SER A 1 158 ? 10.182 -1.998 -5.497 1.00 94.44 158 SER A N 1
ATOM 1283 C CA . SER A 1 158 ? 10.262 -0.549 -5.275 1.00 94.44 158 SER A CA 1
ATOM 1284 C C . SER A 1 158 ? 11.078 0.163 -6.357 1.00 94.44 158 SER A C 1
ATOM 1286 O O . SER A 1 158 ? 10.703 1.249 -6.793 1.00 94.44 158 SER A O 1
ATOM 1288 N N . ILE A 1 159 ? 12.143 -0.473 -6.861 1.00 93.19 159 ILE A N 1
ATOM 1289 C CA . ILE A 1 159 ? 12.924 0.041 -7.996 1.00 93.19 159 ILE A CA 1
ATOM 1290 C C . ILE A 1 159 ? 12.071 0.037 -9.266 1.00 93.19 159 ILE A C 1
ATOM 1292 O O . ILE A 1 159 ? 12.007 1.057 -9.943 1.00 93.19 159 ILE A O 1
ATOM 1296 N N . ILE A 1 160 ? 11.370 -1.068 -9.552 1.00 93.88 160 ILE A N 1
ATOM 1297 C CA . ILE A 1 160 ? 10.460 -1.153 -10.705 1.00 93.88 160 ILE A CA 1
ATOM 1298 C C . ILE A 1 160 ? 9.407 -0.050 -10.621 1.00 93.88 160 ILE A C 1
ATOM 1300 O O . ILE A 1 160 ? 9.182 0.656 -11.594 1.00 93.88 160 ILE A O 1
ATOM 1304 N N . PHE A 1 161 ? 8.766 0.136 -9.467 1.00 93.81 161 PHE A N 1
ATOM 1305 C CA . PHE A 1 161 ? 7.781 1.199 -9.293 1.00 93.81 161 PHE A CA 1
ATOM 1306 C C . PHE A 1 161 ? 8.389 2.590 -9.495 1.00 93.81 161 PHE A C 1
ATOM 1308 O O . PHE A 1 161 ? 7.757 3.411 -10.151 1.00 93.81 161 PHE A O 1
ATOM 1315 N N . ALA A 1 162 ? 9.612 2.850 -9.027 1.00 90.00 162 ALA A N 1
ATOM 1316 C CA . ALA A 1 162 ? 10.284 4.126 -9.272 1.00 90.00 162 ALA A CA 1
ATOM 1317 C C . ALA A 1 162 ? 10.536 4.358 -10.774 1.00 90.00 162 ALA A C 1
ATOM 1319 O O . ALA A 1 162 ? 10.215 5.428 -11.291 1.00 90.00 162 ALA A O 1
ATOM 1320 N N . ASP A 1 163 ? 11.010 3.339 -11.495 1.00 88.94 163 ASP A N 1
ATOM 1321 C CA . ASP A 1 163 ? 11.196 3.393 -12.952 1.00 88.94 163 ASP A CA 1
ATOM 1322 C C . ASP A 1 163 ? 9.847 3.615 -13.673 1.00 88.94 163 ASP A C 1
ATOM 1324 O O . ASP A 1 163 ? 9.742 4.379 -14.631 1.00 88.94 163 ASP A O 1
ATOM 1328 N N . GLN A 1 164 ? 8.767 2.996 -13.185 1.00 87.00 164 GLN A N 1
ATOM 1329 C CA . GLN A 1 164 ? 7.420 3.170 -13.734 1.00 87.00 164 GLN A CA 1
ATOM 1330 C C . GLN A 1 164 ? 6.828 4.569 -13.458 1.00 87.00 164 GLN A C 1
ATOM 1332 O O . GLN A 1 164 ? 6.004 5.045 -14.246 1.00 87.00 164 GLN A O 1
ATOM 1337 N N . MET A 1 165 ? 7.242 5.243 -12.378 1.00 85.44 165 MET A N 1
ATOM 1338 C CA . MET A 1 165 ? 6.891 6.647 -12.113 1.00 85.44 165 MET A CA 1
ATOM 1339 C C . MET A 1 165 ? 7.583 7.595 -13.092 1.00 85.44 165 MET A C 1
ATOM 1341 O O . MET A 1 165 ? 6.931 8.523 -13.569 1.00 85.44 165 MET A O 1
ATOM 1345 N N . GLU A 1 166 ? 8.852 7.342 -13.435 1.00 81.56 166 GLU A N 1
ATOM 1346 C CA . GLU A 1 166 ? 9.592 8.129 -14.440 1.00 81.56 166 GLU A CA 1
ATOM 1347 C C . GLU A 1 166 ? 8.876 8.122 -15.792 1.00 81.56 166 GLU A C 1
ATOM 1349 O O . GLU A 1 166 ? 8.817 9.144 -16.475 1.00 81.56 166 GLU A O 1
ATOM 1354 N N . ILE A 1 167 ? 8.277 6.985 -16.157 1.00 78.19 167 ILE A N 1
ATOM 1355 C CA . ILE A 1 167 ? 7.576 6.815 -17.433 1.00 78.19 167 ILE A CA 1
ATOM 1356 C C . ILE A 1 167 ? 6.071 7.102 -17.388 1.00 78.19 167 ILE A C 1
ATOM 1358 O O . ILE A 1 167 ? 5.374 6.810 -18.362 1.00 78.19 167 ILE A O 1
ATOM 1362 N N . PHE A 1 168 ? 5.565 7.658 -16.285 1.00 74.44 168 PHE A N 1
ATOM 1363 C CA . PHE A 1 168 ? 4.149 7.980 -16.089 1.00 74.44 168 PHE A CA 1
ATOM 1364 C C . PHE A 1 168 ? 3.186 6.802 -16.287 1.00 74.44 168 PHE A C 1
ATOM 1366 O O . PHE A 1 168 ? 2.167 6.917 -16.970 1.00 74.44 168 PHE A O 1
ATOM 1373 N N . ASN A 1 169 ? 3.470 5.651 -15.678 1.00 78.94 169 ASN A N 1
ATOM 1374 C CA . ASN A 1 169 ? 2.525 4.539 -15.709 1.00 78.94 169 ASN A CA 1
ATOM 1375 C C . ASN A 1 169 ? 1.263 4.846 -14.874 1.00 78.94 169 ASN A C 1
ATOM 1377 O O . ASN A 1 169 ? 1.278 4.777 -13.643 1.00 78.94 169 ASN A O 1
ATOM 1381 N N . GLU A 1 170 ? 0.145 5.108 -15.553 1.00 77.69 170 GLU A N 1
ATOM 1382 C CA . GLU A 1 170 ? -1.161 5.403 -14.944 1.00 77.69 170 GLU A CA 1
ATOM 1383 C C . GLU A 1 170 ? -1.648 4.335 -13.959 1.00 77.69 170 GLU A C 1
ATOM 1385 O O . GLU A 1 170 ? -2.248 4.662 -12.929 1.00 77.69 170 GLU A O 1
ATOM 1390 N N . ASN A 1 171 ? -1.334 3.062 -14.216 1.00 83.94 171 ASN A N 1
ATOM 1391 C CA . ASN A 1 171 ? -1.748 1.966 -13.344 1.00 83.94 171 ASN A CA 1
ATOM 1392 C C . ASN A 1 171 ? -1.066 2.047 -11.975 1.00 83.94 171 ASN A C 1
ATOM 1394 O O . ASN A 1 171 ? -1.688 1.724 -10.964 1.00 83.94 171 ASN A O 1
ATOM 1398 N N . LEU A 1 172 ? 0.176 2.535 -11.910 1.00 86.31 172 LEU A N 1
ATOM 1399 C CA . LEU A 1 172 ? 0.864 2.743 -10.637 1.00 86.31 172 LEU A CA 1
ATOM 1400 C C . LEU A 1 172 ? 0.222 3.882 -9.830 1.00 86.31 172 LEU A C 1
ATOM 1402 O O . LEU A 1 172 ? 0.031 3.749 -8.620 1.00 86.31 172 LEU A O 1
ATOM 1406 N N . TYR A 1 173 ? -0.187 4.965 -10.500 1.00 78.00 173 TYR A N 1
ATOM 1407 C CA . TYR A 1 173 ? -0.883 6.080 -9.849 1.00 78.00 173 TYR A CA 1
ATOM 1408 C C . TYR A 1 173 ? -2.248 5.663 -9.287 1.00 78.00 173 TYR A C 1
ATOM 1410 O O . TYR A 1 173 ? -2.633 6.111 -8.204 1.00 78.00 173 TYR A O 1
ATOM 1418 N N . GLY A 1 174 ? -2.967 4.780 -9.987 1.00 83.50 174 GLY A N 1
ATOM 1419 C CA . GLY A 1 174 ? -4.208 4.180 -9.493 1.00 83.50 174 GLY A CA 1
ATOM 1420 C C . GLY A 1 174 ? -3.987 3.210 -8.329 1.00 83.50 174 GLY A C 1
ATOM 1421 O O . GLY A 1 174 ? -4.766 3.204 -7.374 1.00 83.50 174 GLY A O 1
ATOM 1422 N N . MET A 1 175 ? -2.895 2.440 -8.368 1.00 92.00 175 MET A N 1
ATOM 1423 C CA . MET A 1 175 ? -2.615 1.370 -7.408 1.00 92.00 175 MET A CA 1
ATOM 1424 C C . MET A 1 175 ? -2.515 1.863 -5.971 1.00 92.00 175 MET A C 1
ATOM 1426 O O . MET A 1 175 ? -3.095 1.238 -5.088 1.00 92.00 175 MET A O 1
ATOM 1430 N N . LYS A 1 176 ? -1.860 3.002 -5.722 1.00 91.50 176 LYS A N 1
ATOM 1431 C CA . LYS A 1 176 ? -1.770 3.558 -4.363 1.00 91.50 176 LYS A CA 1
ATOM 1432 C C . LYS A 1 176 ? -3.148 3.839 -3.763 1.00 91.50 176 LYS A C 1
ATOM 1434 O O . LYS A 1 176 ? -3.412 3.492 -2.616 1.00 91.50 176 LYS A O 1
ATOM 1439 N N . THR A 1 177 ? -4.044 4.449 -4.538 1.00 91.56 177 THR A N 1
ATOM 1440 C CA . THR A 1 177 ? -5.412 4.733 -4.083 1.00 91.56 177 THR A CA 1
ATOM 1441 C C . THR A 1 177 ? -6.199 3.452 -3.849 1.00 91.56 177 THR A C 1
ATOM 1443 O O . THR A 1 177 ? -6.881 3.347 -2.832 1.00 91.56 177 THR A O 1
ATOM 1446 N N . THR A 1 178 ? -6.075 2.467 -4.742 1.00 94.69 178 THR A N 1
ATOM 1447 C CA . THR A 1 178 ? -6.719 1.159 -4.570 1.00 94.69 178 THR A CA 1
ATOM 1448 C C . THR A 1 178 ? -6.191 0.430 -3.335 1.00 94.69 178 THR A C 1
ATOM 1450 O O . THR A 1 178 ? -6.983 -0.135 -2.594 1.00 94.69 178 THR A O 1
ATOM 1453 N N . LEU A 1 179 ? -4.887 0.482 -3.050 1.00 96.56 179 LEU A N 1
ATOM 1454 C CA . LEU A 1 179 ? -4.303 -0.119 -1.846 1.00 96.56 179 LEU A CA 1
ATOM 1455 C C . LEU A 1 179 ? -4.834 0.528 -0.563 1.00 96.56 179 LEU A C 1
ATOM 1457 O O . LEU A 1 179 ? -5.140 -0.186 0.385 1.00 96.56 179 LEU A O 1
ATOM 1461 N N . LEU A 1 180 ? -4.999 1.855 -0.533 1.00 95.44 180 LEU A N 1
ATOM 1462 C CA . LEU A 1 180 ? -5.583 2.554 0.620 1.00 95.44 180 LEU A CA 1
ATOM 1463 C C . LEU A 1 180 ? -7.061 2.203 0.822 1.00 95.44 180 LEU A C 1
ATOM 1465 O O . LEU A 1 180 ? -7.482 1.977 1.956 1.00 95.44 180 LEU A O 1
ATOM 1469 N N . ALA A 1 181 ? -7.838 2.133 -0.263 1.00 94.81 181 ALA A N 1
ATOM 1470 C CA . ALA A 1 181 ? -9.228 1.681 -0.210 1.00 94.81 181 ALA A CA 1
ATOM 1471 C C . ALA A 1 181 ? -9.318 0.235 0.303 1.00 94.81 181 ALA A C 1
ATOM 1473 O O . ALA A 1 181 ? -10.029 -0.033 1.272 1.00 94.81 181 ALA A O 1
ATOM 1474 N N . CYS A 1 182 ? -8.498 -0.652 -0.265 1.00 95.44 182 CYS A N 1
ATOM 1475 C CA . CYS A 1 182 ? -8.404 -2.058 0.109 1.00 95.44 182 CYS A CA 1
ATOM 1476 C C . CYS A 1 182 ? -8.024 -2.226 1.581 1.00 95.44 182 CYS A C 1
ATOM 1478 O O . CYS A 1 182 ? -8.704 -2.943 2.311 1.00 95.44 182 CYS A O 1
ATOM 1480 N N . LEU A 1 183 ? -6.998 -1.508 2.051 1.00 96.38 183 LEU A N 1
ATOM 1481 C CA . LEU A 1 183 ? -6.593 -1.500 3.456 1.00 96.38 183 LEU A CA 1
ATOM 1482 C C . LEU A 1 183 ? -7.753 -1.069 4.355 1.00 96.38 183 LEU A C 1
ATOM 1484 O O . LEU A 1 183 ? -8.066 -1.764 5.316 1.00 96.38 183 LEU A O 1
ATOM 1488 N N . GLY A 1 184 ? -8.413 0.045 4.025 1.00 94.06 184 GLY A N 1
ATOM 1489 C CA . GLY A 1 184 ? -9.563 0.539 4.778 1.00 94.06 184 GLY A CA 1
ATOM 1490 C C . GLY A 1 184 ? -10.701 -0.476 4.852 1.00 94.06 184 GLY A C 1
ATOM 1491 O O . GLY A 1 184 ? -11.276 -0.654 5.924 1.00 94.06 184 GLY A O 1
ATOM 1492 N N . ASN A 1 185 ? -10.994 -1.175 3.757 1.00 93.88 185 ASN A N 1
ATOM 1493 C CA . ASN A 1 185 ? -12.031 -2.205 3.712 1.00 93.88 185 ASN A CA 1
ATOM 1494 C C . ASN A 1 185 ? -11.630 -3.469 4.490 1.00 93.88 185 ASN A C 1
ATOM 1496 O O . ASN A 1 185 ? -12.456 -4.030 5.204 1.00 93.88 185 ASN A O 1
ATOM 1500 N N . LEU A 1 186 ? -10.366 -3.897 4.406 1.00 93.00 186 LEU A N 1
ATOM 1501 C CA . LEU A 1 186 ? -9.859 -5.094 5.087 1.00 93.00 186 LEU A CA 1
ATOM 1502 C C . LEU A 1 186 ? -9.794 -4.955 6.616 1.00 93.00 186 LEU A C 1
ATOM 1504 O O . LEU A 1 186 ? -9.860 -5.958 7.327 1.00 93.00 186 LEU A O 1
ATOM 1508 N N . VAL A 1 187 ? -9.635 -3.735 7.124 1.00 93.56 187 VAL A N 1
ATOM 1509 C CA . VAL A 1 187 ? -9.533 -3.459 8.568 1.00 93.56 187 VAL A CA 1
ATOM 1510 C C . VAL A 1 187 ? -10.834 -2.916 9.164 1.00 93.56 187 VAL A C 1
ATOM 1512 O O . VAL A 1 187 ? -10.924 -2.733 10.378 1.00 93.56 187 VAL A O 1
ATOM 1515 N N . ALA A 1 188 ? -11.850 -2.664 8.333 1.00 91.00 188 ALA A N 1
ATOM 1516 C CA . ALA A 1 188 ? -13.167 -2.241 8.790 1.00 91.00 188 ALA A CA 1
ATOM 1517 C C . ALA A 1 188 ? -13.806 -3.340 9.650 1.00 91.00 188 ALA A C 1
ATOM 1519 O O . ALA A 1 188 ? -13.970 -4.470 9.198 1.00 91.00 188 ALA A O 1
ATOM 1520 N N . ASP A 1 189 ? -14.174 -2.997 10.885 1.00 84.56 189 ASP A N 1
ATOM 1521 C CA . ASP A 1 189 ? -14.827 -3.899 11.842 1.00 84.56 189 ASP A CA 1
ATOM 1522 C C . ASP A 1 189 ? -14.040 -5.202 12.145 1.00 84.56 189 ASP A C 1
ATOM 1524 O O . ASP A 1 189 ? -14.628 -6.186 12.593 1.00 84.56 189 ASP A O 1
ATOM 1528 N N . CYS A 1 190 ? -12.716 -5.236 11.920 1.00 89.69 190 CYS A N 1
ATOM 1529 C CA . CYS A 1 190 ? -11.890 -6.435 12.113 1.00 89.69 190 CYS A CA 1
ATOM 1530 C C . CYS A 1 190 ? -10.617 -6.142 12.927 1.00 89.69 190 CYS A C 1
ATOM 1532 O O . CYS A 1 190 ? -9.575 -5.792 12.375 1.00 89.69 190 CYS A O 1
ATOM 1534 N N . GLU A 1 191 ? -10.681 -6.336 14.249 1.00 90.81 191 GLU A N 1
ATOM 1535 C CA . GLU A 1 191 ? -9.569 -6.042 15.173 1.00 90.81 191 GLU A CA 1
ATOM 1536 C C . GLU A 1 191 ? -8.289 -6.816 14.833 1.00 90.81 191 GLU A C 1
ATOM 1538 O O . GLU A 1 191 ? -7.209 -6.232 14.782 1.00 90.81 191 GLU A O 1
ATOM 1543 N N . LYS A 1 192 ? -8.408 -8.105 14.488 1.00 92.31 192 LYS A N 1
ATOM 1544 C CA . LYS A 1 192 ? -7.269 -8.941 14.072 1.00 92.31 192 LYS A CA 1
ATOM 1545 C C . LYS A 1 192 ? -6.513 -8.327 12.886 1.00 92.31 192 LYS A C 1
ATOM 1547 O O . LYS A 1 192 ? -5.285 -8.305 12.871 1.00 92.31 192 LYS A O 1
ATOM 1552 N N . ASN A 1 193 ? -7.247 -7.797 11.910 1.00 93.88 193 ASN A N 1
ATOM 1553 C CA . ASN A 1 193 ? -6.679 -7.151 10.731 1.00 93.88 193 ASN A CA 1
ATOM 1554 C C . ASN A 1 193 ? -6.129 -5.756 11.039 1.00 93.88 193 ASN A C 1
ATOM 1556 O O . ASN A 1 193 ? -5.089 -5.381 10.500 1.00 93.88 193 ASN A O 1
ATOM 1560 N N . GLN A 1 194 ? -6.774 -5.004 11.933 1.00 94.56 194 GLN A N 1
ATOM 1561 C CA . GLN A 1 194 ? -6.241 -3.732 12.427 1.00 94.56 194 GLN A CA 1
ATOM 1562 C C . GLN A 1 194 ? -4.895 -3.918 13.139 1.00 94.56 194 GLN A C 1
ATOM 1564 O O . GLN A 1 194 ? -4.001 -3.095 12.949 1.00 94.56 194 GLN A O 1
ATOM 1569 N N . GLU A 1 195 ? -4.748 -4.978 13.941 1.00 92.69 195 GLU A N 1
ATOM 1570 C CA . GLU A 1 195 ? -3.485 -5.326 14.599 1.00 92.69 195 GLU A CA 1
ATOM 1571 C C . GLU A 1 195 ? -2.449 -5.823 13.586 1.00 92.69 195 GLU A C 1
ATOM 1573 O O . GLU A 1 195 ? -1.307 -5.377 13.608 1.00 92.69 195 GLU A O 1
ATOM 1578 N N . ALA A 1 196 ? -2.824 -6.691 12.644 1.00 93.44 196 ALA A N 1
ATOM 1579 C CA . ALA A 1 196 ? -1.899 -7.173 11.616 1.00 93.44 196 ALA A CA 1
ATOM 1580 C C . ALA A 1 196 ? -1.330 -6.052 10.730 1.00 93.44 196 ALA A C 1
ATOM 1582 O O . ALA A 1 196 ? -0.167 -6.114 10.332 1.00 93.44 196 ALA A O 1
ATOM 1583 N N . ALA A 1 197 ? -2.123 -5.012 10.453 1.00 93.19 197 ALA A N 1
ATOM 1584 C CA . ALA A 1 197 ? -1.680 -3.851 9.685 1.00 93.19 197 ALA A CA 1
ATOM 1585 C C . ALA A 1 197 ? -0.580 -3.037 10.387 1.00 93.19 197 ALA A C 1
ATOM 1587 O O . ALA A 1 197 ? 0.185 -2.340 9.717 1.00 93.19 197 ALA A O 1
ATOM 1588 N N . THR A 1 198 ? -0.526 -3.070 11.720 1.00 90.06 198 THR A N 1
ATOM 1589 C CA . THR A 1 198 ? 0.368 -2.236 12.545 1.00 90.06 198 THR A CA 1
ATOM 1590 C C . THR A 1 198 ? 1.374 -3.040 13.364 1.00 90.06 198 THR A C 1
ATOM 1592 O O . THR A 1 198 ? 2.236 -2.452 14.017 1.00 90.06 198 THR A O 1
ATOM 1595 N N . ASN A 1 199 ? 1.296 -4.371 13.322 1.00 88.44 199 ASN A N 1
ATOM 1596 C CA . ASN A 1 199 ? 2.247 -5.254 13.974 1.00 88.44 199 ASN A CA 1
ATOM 1597 C C . ASN A 1 199 ? 3.614 -5.185 13.270 1.00 88.44 199 ASN A C 1
ATOM 1599 O O . ASN A 1 199 ? 3.701 -5.414 12.056 1.00 88.44 199 ASN A O 1
ATOM 1603 N N . PRO A 1 200 ? 4.707 -4.941 14.022 1.00 83.31 200 PRO A N 1
ATOM 1604 C CA . PRO A 1 200 ? 6.051 -4.965 13.469 1.00 83.31 200 PRO A CA 1
ATOM 1605 C C . PRO A 1 200 ? 6.333 -6.277 12.718 1.00 83.31 200 PRO A C 1
ATOM 1607 O O . PRO A 1 200 ? 5.939 -7.346 13.187 1.00 83.31 200 PRO A O 1
ATOM 1610 N N . PRO A 1 201 ? 7.015 -6.217 11.559 1.00 84.62 201 PRO A N 1
ATOM 1611 C CA . PRO A 1 201 ? 7.749 -5.058 11.046 1.00 84.62 201 PRO A CA 1
ATOM 1612 C C . PRO A 1 201 ? 6.922 -4.076 10.190 1.00 84.62 201 PRO A C 1
ATOM 1614 O O . PRO A 1 201 ? 7.505 -3.172 9.598 1.00 84.62 201 PRO A O 1
ATOM 1617 N N . ARG A 1 202 ? 5.599 -4.256 10.073 1.00 88.12 202 ARG A N 1
ATOM 1618 C CA . ARG A 1 202 ? 4.720 -3.418 9.235 1.00 88.12 202 ARG A CA 1
ATOM 1619 C C . ARG A 1 202 ? 4.216 -2.202 9.994 1.00 88.12 202 ARG A C 1
ATOM 1621 O O . ARG A 1 202 ? 3.976 -2.275 11.195 1.00 88.12 202 ARG A O 1
ATOM 1628 N N . ASN A 1 203 ? 4.015 -1.096 9.284 1.00 86.62 203 ASN A N 1
ATOM 1629 C CA . ASN A 1 203 ? 3.510 0.153 9.843 1.00 86.62 203 ASN A CA 1
ATOM 1630 C C . ASN A 1 203 ? 2.420 0.757 8.943 1.00 86.62 203 ASN A C 1
ATOM 1632 O O . ASN A 1 203 ? 2.486 1.928 8.557 1.00 86.62 203 ASN A O 1
ATOM 1636 N N . GLY A 1 204 ? 1.372 -0.018 8.651 1.00 89.31 204 GLY A N 1
ATOM 1637 C CA . GLY A 1 204 ? 0.279 0.372 7.753 1.00 89.31 204 GLY A CA 1
ATOM 1638 C C . GLY A 1 204 ? -0.431 1.667 8.159 1.00 89.31 204 GLY A C 1
ATOM 1639 O O . GLY A 1 204 ? -0.822 2.455 7.300 1.00 89.31 204 GLY A O 1
ATOM 1640 N N . LEU A 1 205 ? -0.521 1.954 9.462 1.00 89.31 205 LEU A N 1
ATOM 1641 C CA . LEU A 1 205 ? -1.056 3.222 9.969 1.00 89.31 205 LEU A CA 1
ATOM 1642 C C . LEU A 1 205 ? -0.177 4.422 9.589 1.00 89.31 205 LEU A C 1
ATOM 1644 O O . LEU A 1 205 ? -0.693 5.460 9.179 1.00 89.31 205 LEU A O 1
ATOM 1648 N N . ILE A 1 206 ? 1.146 4.277 9.684 1.00 85.38 206 ILE A N 1
ATOM 1649 C CA . ILE A 1 206 ? 2.100 5.326 9.304 1.00 85.38 206 ILE A CA 1
ATOM 1650 C C . ILE A 1 206 ? 2.136 5.494 7.783 1.00 85.38 206 ILE A C 1
ATOM 1652 O O . ILE A 1 206 ? 2.152 6.623 7.297 1.00 85.38 206 ILE A O 1
ATOM 1656 N N . ALA A 1 207 ? 2.076 4.393 7.031 1.00 87.94 207 ALA A N 1
ATOM 1657 C CA . ALA A 1 207 ? 1.970 4.424 5.575 1.00 87.94 207 ALA A CA 1
ATOM 1658 C C . ALA A 1 207 ? 0.702 5.162 5.105 1.00 87.94 207 ALA A C 1
ATOM 1660 O O . ALA A 1 207 ? 0.766 6.048 4.249 1.00 87.94 207 ALA A O 1
ATOM 1661 N N . ALA A 1 208 ? -0.451 4.873 5.719 1.00 89.69 208 ALA A N 1
ATOM 1662 C CA . ALA A 1 208 ? -1.693 5.583 5.431 1.00 89.69 208 ALA A CA 1
ATOM 1663 C C . ALA A 1 208 ? -1.596 7.072 5.809 1.00 89.69 208 ALA A C 1
ATOM 1665 O O . ALA A 1 208 ? -2.003 7.928 5.025 1.00 89.69 208 ALA A O 1
ATOM 1666 N N . LEU A 1 209 ? -0.997 7.412 6.956 1.00 84.19 209 LEU A N 1
ATOM 1667 C CA . LEU A 1 209 ? -0.760 8.807 7.352 1.00 84.19 209 LEU A CA 1
ATOM 1668 C C . LEU A 1 209 ? 0.079 9.580 6.339 1.00 84.19 209 LEU A C 1
ATOM 1670 O O . LEU A 1 209 ? -0.276 10.707 5.997 1.00 84.19 209 LEU A O 1
ATOM 1674 N N . GLN A 1 210 ? 1.153 8.993 5.816 1.00 80.62 210 GLN A N 1
ATOM 1675 C CA . GLN A 1 210 ? 1.972 9.642 4.786 1.00 80.62 210 GLN A CA 1
ATOM 1676 C C . GLN A 1 210 ? 1.167 9.956 3.523 1.00 80.62 210 GLN A C 1
ATOM 1678 O O . GLN A 1 210 ? 1.375 10.994 2.902 1.00 80.62 210 GLN A O 1
ATOM 1683 N N . CYS A 1 211 ? 0.172 9.132 3.196 1.00 82.56 211 CYS A N 1
ATOM 1684 C CA . CYS A 1 211 ? -0.725 9.368 2.067 1.00 82.56 211 CYS A CA 1
ATOM 1685 C C . CYS A 1 211 ? -1.753 10.496 2.308 1.00 82.56 211 CYS A C 1
ATOM 1687 O O . CYS A 1 211 ? -2.420 10.926 1.362 1.00 82.56 211 CYS A O 1
ATOM 1689 N N . THR A 1 212 ? -1.897 10.988 3.547 1.00 76.00 212 THR A N 1
ATOM 1690 C CA . THR A 1 212 ? -2.690 12.196 3.855 1.00 76.00 212 THR A CA 1
ATOM 1691 C C . THR A 1 212 ? -1.901 13.482 3.630 1.00 76.00 212 THR A C 1
ATOM 1693 O O . THR A 1 212 ? -2.504 14.541 3.442 1.00 76.00 212 THR A O 1
ATOM 1696 N N . ALA A 1 213 ? -0.566 13.400 3.629 1.00 67.31 213 ALA A N 1
ATOM 1697 C CA . ALA A 1 213 ? 0.279 14.544 3.345 1.00 67.31 213 ALA A CA 1
ATOM 1698 C C . ALA A 1 213 ? 0.079 14.997 1.896 1.00 67.31 213 ALA A C 1
ATOM 1700 O O . ALA A 1 213 ? -0.301 14.225 1.008 1.00 67.31 213 ALA A O 1
ATOM 1701 N N . ARG A 1 214 ? 0.320 16.289 1.659 1.00 55.22 214 ARG A N 1
ATOM 1702 C CA . ARG A 1 214 ? 0.214 16.846 0.315 1.00 55.22 214 ARG A CA 1
ATOM 1703 C C . ARG A 1 214 ? 1.178 16.088 -0.613 1.00 55.22 214 ARG A C 1
ATOM 1705 O O . ARG A 1 214 ? 2.334 15.912 -0.230 1.00 55.22 2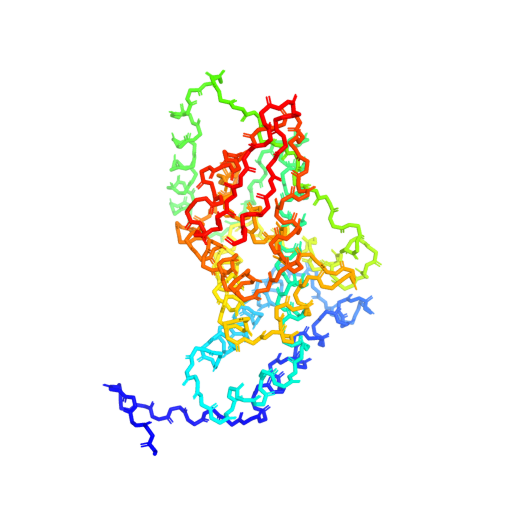14 ARG A O 1
ATOM 1712 N N . PRO A 1 215 ? 0.720 15.695 -1.816 1.00 57.34 215 PRO A N 1
ATOM 1713 C CA . PRO A 1 215 ? 1.577 15.210 -2.887 1.00 57.34 215 PRO A CA 1
ATOM 1714 C C . PRO A 1 215 ? 2.868 16.005 -3.003 1.00 57.34 215 PRO A C 1
ATOM 1716 O O . PRO A 1 215 ? 2.819 17.241 -3.004 1.00 57.34 215 PRO A O 1
ATOM 1719 N N . MET A 1 216 ? 3.997 15.318 -3.145 1.00 58.88 216 MET A N 1
ATOM 1720 C CA . MET A 1 216 ? 5.217 15.999 -3.562 1.00 58.88 216 MET A CA 1
ATOM 1721 C C . MET A 1 216 ? 5.017 16.555 -4.968 1.00 58.88 216 MET A C 1
ATOM 1723 O O . MET A 1 216 ? 4.353 15.937 -5.798 1.00 58.88 216 MET A O 1
ATOM 1727 N N . GLU A 1 217 ? 5.580 17.732 -5.233 1.00 55.88 217 GLU A N 1
ATOM 1728 C CA . GLU A 1 217 ? 5.303 18.515 -6.448 1.00 55.88 217 GLU A CA 1
ATOM 1729 C C . GLU A 1 217 ? 5.615 17.759 -7.749 1.00 55.88 217 GLU A C 1
ATOM 1731 O O . GLU A 1 217 ? 5.046 18.062 -8.796 1.00 55.88 217 GLU A O 1
ATOM 1736 N N . LEU A 1 218 ? 6.482 16.747 -7.666 1.00 56.56 218 LEU A N 1
ATOM 1737 C CA . LEU A 1 218 ? 6.944 15.939 -8.788 1.00 56.56 218 LEU A CA 1
ATOM 1738 C C . LEU A 1 218 ? 6.134 14.656 -9.023 1.00 56.56 218 LEU A C 1
ATOM 1740 O O . LEU A 1 218 ? 6.321 14.003 -10.046 1.00 56.56 218 LEU A O 1
ATOM 1744 N N . ILE A 1 219 ? 5.242 14.284 -8.104 1.00 61.44 219 ILE A N 1
ATOM 1745 C CA . ILE A 1 219 ? 4.493 13.027 -8.175 1.00 61.44 219 ILE A CA 1
ATOM 1746 C C . ILE A 1 219 ? 3.060 13.333 -8.613 1.00 61.44 219 ILE A C 1
ATOM 1748 O O . ILE A 1 219 ? 2.401 14.238 -8.096 1.00 61.44 219 ILE A O 1
ATOM 1752 N N . ILE A 1 220 ? 2.548 12.570 -9.579 1.00 63.25 220 ILE A N 1
ATOM 1753 C CA . ILE A 1 220 ? 1.131 12.621 -9.943 1.00 63.25 220 ILE A CA 1
ATOM 1754 C C . ILE A 1 220 ? 0.355 11.778 -8.930 1.00 63.25 220 ILE A C 1
ATOM 1756 O O . ILE A 1 220 ? 0.602 10.588 -8.772 1.00 63.25 220 ILE A O 1
ATOM 1760 N N . HIS A 1 221 ? -0.602 12.394 -8.239 1.00 64.56 221 HIS A N 1
ATOM 1761 C CA . HIS A 1 221 ? -1.473 11.695 -7.299 1.00 64.56 221 HIS A CA 1
ATOM 1762 C C . HIS A 1 221 ? -2.913 11.704 -7.792 1.00 64.56 221 HIS A C 1
ATOM 1764 O O . HIS A 1 221 ? -3.411 12.703 -8.316 1.00 64.56 221 HIS A O 1
ATOM 1770 N N . ASN A 1 222 ? -3.613 10.602 -7.539 1.00 69.06 222 ASN A N 1
ATOM 1771 C CA . ASN A 1 222 ? -5.060 10.562 -7.651 1.00 69.06 222 ASN A CA 1
ATOM 1772 C C . ASN A 1 222 ? -5.674 11.478 -6.568 1.00 69.06 222 ASN A C 1
ATOM 1774 O O . ASN A 1 222 ? -5.306 11.343 -5.392 1.00 69.06 222 ASN A O 1
ATOM 1778 N N . PRO A 1 223 ? -6.615 12.375 -6.923 1.00 69.88 223 PRO A N 1
ATOM 1779 C CA . PRO A 1 223 ? -7.227 13.322 -5.985 1.00 69.88 223 PRO A CA 1
ATOM 1780 C C . PRO A 1 223 ? -7.961 12.651 -4.813 1.00 69.88 223 PRO A C 1
ATOM 1782 O O . PRO A 1 223 ? -8.178 13.286 -3.786 1.00 69.88 223 PRO A O 1
ATOM 1785 N N . LEU A 1 224 ? -8.319 11.369 -4.934 1.00 80.12 224 LEU A N 1
ATOM 1786 C CA . LEU A 1 224 ? -8.997 10.601 -3.889 1.00 80.12 224 LEU A CA 1
ATOM 1787 C C . LEU A 1 224 ? -8.038 9.936 -2.891 1.00 80.12 224 LEU A C 1
ATOM 1789 O O . LEU A 1 224 ? -8.503 9.398 -1.888 1.00 80.12 224 LEU A O 1
ATOM 1793 N N . THR A 1 225 ? -6.721 9.972 -3.131 1.00 84.12 225 THR A N 1
ATOM 1794 C CA . THR A 1 225 ? -5.713 9.310 -2.279 1.00 84.12 225 THR A CA 1
ATOM 1795 C C . THR A 1 225 ? -5.847 9.733 -0.819 1.00 84.12 225 THR A C 1
ATOM 1797 O O . THR A 1 225 ? -5.954 8.879 0.054 1.00 84.12 225 THR A O 1
ATOM 1800 N N . SER A 1 226 ? -5.906 11.038 -0.547 1.00 81.81 226 SER A N 1
ATOM 1801 C CA . SER A 1 226 ? -5.985 11.548 0.825 1.00 81.81 226 SER A CA 1
ATOM 1802 C C . SER A 1 226 ? -7.301 11.170 1.510 1.00 81.81 226 SER A C 1
ATOM 1804 O O . SER A 1 226 ? -7.300 10.866 2.698 1.00 81.81 226 SER A O 1
ATOM 1806 N N . ASN A 1 227 ? -8.413 11.111 0.769 1.00 85.38 227 ASN A N 1
ATOM 1807 C CA . ASN A 1 227 ? -9.702 10.683 1.320 1.00 85.38 227 ASN A CA 1
ATOM 1808 C C . ASN A 1 227 ? -9.667 9.206 1.721 1.00 85.38 227 ASN A C 1
ATOM 1810 O O . ASN A 1 227 ? -10.069 8.864 2.830 1.00 85.38 227 ASN A O 1
ATOM 1814 N N . TRP A 1 228 ? -9.144 8.337 0.853 1.00 91.69 228 TRP A N 1
ATOM 1815 C CA . TRP A 1 228 ? -8.997 6.915 1.168 1.00 91.69 228 TRP A CA 1
ATOM 1816 C C . TRP A 1 228 ? -7.975 6.659 2.273 1.00 91.69 228 TRP A C 1
ATOM 1818 O O . TRP A 1 228 ? -8.203 5.792 3.111 1.00 91.69 228 TRP A O 1
ATOM 1828 N N . ALA A 1 229 ? -6.909 7.456 2.343 1.00 89.31 229 ALA A N 1
ATOM 1829 C CA . ALA A 1 229 ? -5.970 7.430 3.457 1.00 89.31 229 ALA A CA 1
ATOM 1830 C C . ALA A 1 229 ? -6.652 7.762 4.791 1.00 89.31 229 ALA A C 1
ATOM 1832 O O . ALA A 1 229 ? -6.514 7.008 5.751 1.00 89.31 229 ALA A O 1
ATOM 1833 N N . LEU A 1 230 ? -7.445 8.837 4.846 1.00 84.88 230 LEU A N 1
ATOM 1834 C CA . LEU A 1 230 ? -8.219 9.191 6.040 1.00 84.88 230 LEU A CA 1
ATOM 1835 C C . LEU A 1 230 ? -9.223 8.094 6.416 1.00 84.88 230 LEU A C 1
ATOM 1837 O O . LEU A 1 230 ? -9.342 7.760 7.594 1.00 84.88 230 LEU A O 1
ATOM 1841 N N . THR A 1 231 ? -9.909 7.498 5.439 1.00 90.88 231 THR A N 1
ATOM 1842 C CA . THR A 1 231 ? -10.807 6.356 5.673 1.00 90.88 231 THR A CA 1
ATOM 1843 C C . THR A 1 231 ? -10.057 5.157 6.256 1.00 90.88 231 THR A C 1
ATOM 1845 O O . THR A 1 231 ? -10.503 4.592 7.253 1.00 90.88 231 THR A O 1
ATOM 1848 N N . ALA A 1 232 ? -8.896 4.799 5.702 1.00 94.31 232 ALA A N 1
ATOM 1849 C CA . ALA A 1 232 ? -8.075 3.707 6.219 1.00 94.31 232 ALA A CA 1
ATOM 1850 C C . ALA A 1 232 ? -7.599 3.979 7.654 1.00 94.31 232 ALA A C 1
ATOM 1852 O O . ALA A 1 232 ? -7.724 3.110 8.511 1.00 94.31 232 ALA A O 1
ATOM 1853 N N . ILE A 1 233 ? -7.137 5.199 7.953 1.00 91.94 233 ILE A N 1
ATOM 1854 C CA . ILE A 1 233 ? -6.719 5.602 9.308 1.00 91.94 233 ILE A CA 1
ATOM 1855 C C . ILE A 1 233 ? -7.886 5.510 10.294 1.00 91.94 233 ILE A C 1
ATOM 1857 O O . ILE A 1 233 ? -7.712 5.004 11.405 1.00 91.94 233 ILE A O 1
ATOM 1861 N N . ARG A 1 234 ? -9.084 5.965 9.904 1.00 90.25 234 ARG A N 1
ATOM 1862 C CA . ARG A 1 234 ? -10.291 5.816 10.729 1.00 90.25 234 ARG A CA 1
ATOM 1863 C C . ARG A 1 234 ? -10.552 4.344 11.022 1.00 90.25 234 ARG A C 1
ATOM 1865 O O . ARG A 1 234 ? -10.608 3.970 12.186 1.00 90.25 234 ARG A O 1
ATOM 1872 N N . ASN A 1 235 ? -10.613 3.496 10.001 1.00 94.19 235 ASN A N 1
ATOM 1873 C CA . ASN A 1 235 ? -10.906 2.076 10.195 1.00 94.19 235 ASN A CA 1
ATOM 1874 C C . ASN A 1 235 ? -9.813 1.347 10.991 1.00 94.19 235 ASN A C 1
ATOM 1876 O O . ASN A 1 235 ? -10.135 0.456 11.766 1.00 94.19 235 ASN A O 1
ATOM 1880 N N . LEU A 1 236 ? -8.545 1.756 10.878 1.00 93.62 236 LEU A N 1
ATOM 1881 C CA . LEU A 1 236 ? -7.441 1.232 11.691 1.00 93.62 236 LEU A CA 1
ATOM 1882 C C . LEU A 1 236 ? -7.545 1.614 13.173 1.00 93.62 236 LEU A C 1
ATOM 1884 O O . LEU A 1 236 ? -6.979 0.926 14.019 1.00 93.62 236 LEU A O 1
ATOM 1888 N N . THR A 1 237 ? -8.216 2.719 13.497 1.00 90.50 237 THR A N 1
ATOM 1889 C CA . THR A 1 237 ? -8.238 3.289 14.855 1.00 90.50 237 THR A CA 1
ATOM 1890 C C . THR A 1 237 ? -9.582 3.158 15.557 1.00 90.50 237 THR A C 1
ATOM 1892 O O . THR A 1 237 ? -9.633 3.223 16.785 1.00 90.50 237 THR A O 1
ATOM 1895 N N . VAL A 1 238 ? -10.681 2.946 14.833 1.00 88.62 238 VAL A N 1
ATOM 1896 C CA . VAL A 1 238 ? -12.001 2.685 15.422 1.00 88.62 238 VAL A CA 1
ATOM 1897 C C . VAL A 1 238 ? -11.930 1.424 16.287 1.00 88.62 238 VAL A C 1
ATOM 1899 O O . VAL A 1 238 ? -11.505 0.368 15.835 1.00 88.62 238 VAL A O 1
ATOM 1902 N N . GLY A 1 239 ? -12.305 1.556 17.564 1.00 86.00 239 GLY A N 1
ATOM 1903 C CA . GLY A 1 239 ? -12.241 0.473 18.556 1.00 86.00 239 GLY A CA 1
ATOM 1904 C C . GLY A 1 239 ? -10.831 0.077 19.025 1.00 86.00 239 GLY A C 1
ATOM 1905 O O . GLY A 1 239 ? -10.704 -0.481 20.107 1.00 86.00 239 GLY A O 1
ATOM 1906 N N . ASN A 1 240 ? -9.768 0.432 18.296 1.00 88.88 240 ASN A N 1
ATOM 1907 C CA . ASN A 1 240 ? -8.413 -0.055 18.560 1.00 88.88 240 ASN A CA 1
ATOM 1908 C C . ASN A 1 240 ? -7.564 0.941 19.365 1.00 88.88 240 ASN A C 1
ATOM 1910 O O . ASN A 1 240 ? -7.042 1.926 18.834 1.00 88.88 240 ASN A O 1
ATOM 1914 N N . ARG A 1 241 ? -7.402 0.684 20.669 1.00 87.50 241 ARG A N 1
ATOM 1915 C CA . ARG A 1 241 ? -6.631 1.563 21.565 1.00 87.50 241 ARG A CA 1
ATOM 1916 C C . ARG A 1 241 ? -5.145 1.629 21.203 1.00 87.50 241 ARG A C 1
ATOM 1918 O O . ARG A 1 241 ? -4.600 2.728 21.175 1.00 87.50 241 ARG A O 1
ATOM 1925 N N . LYS A 1 242 ? -4.514 0.496 20.876 1.00 87.38 242 LYS A N 1
ATOM 1926 C CA . LYS A 1 242 ? -3.084 0.439 20.519 1.00 87.38 242 LYS A CA 1
ATOM 1927 C C . LYS A 1 242 ? -2.787 1.324 19.307 1.00 87.38 242 LYS A C 1
ATOM 1929 O O . LYS A 1 242 ? -1.871 2.140 19.341 1.00 87.38 242 LYS A O 1
ATOM 1934 N N . ASN A 1 243 ? -3.617 1.243 18.267 1.00 89.31 243 ASN A N 1
ATOM 1935 C CA . ASN A 1 243 ? -3.450 2.061 17.064 1.00 89.31 243 ASN A CA 1
ATOM 1936 C C . ASN A 1 243 ? -3.683 3.556 17.339 1.00 89.31 243 ASN A C 1
ATOM 1938 O O . ASN A 1 243 ? -2.965 4.400 16.801 1.00 89.31 243 ASN A O 1
ATOM 1942 N N . LYS A 1 244 ? -4.626 3.911 18.224 1.00 85.56 244 LYS A N 1
ATOM 1943 C CA . LYS A 1 244 ? -4.783 5.302 18.688 1.00 85.56 244 LYS A CA 1
ATOM 1944 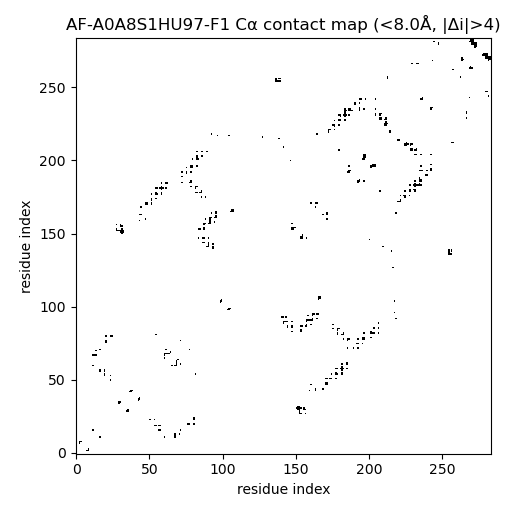C C . LYS A 1 244 ? -3.551 5.795 19.454 1.00 85.56 244 LYS A C 1
ATOM 1946 O O . LYS A 1 244 ? -3.144 6.937 19.267 1.00 85.56 244 LYS A O 1
ATOM 1951 N N . GLU A 1 245 ? -2.944 4.952 20.287 1.00 83.56 245 GLU A N 1
ATOM 1952 C CA . GLU A 1 245 ? -1.713 5.283 21.017 1.00 83.56 245 GLU A CA 1
ATOM 1953 C C . GLU A 1 245 ? -0.528 5.503 20.066 1.00 83.56 245 GLU A C 1
ATOM 1955 O O . GLU A 1 245 ? 0.245 6.432 20.283 1.00 83.56 245 GLU A O 1
ATOM 1960 N N . ILE A 1 246 ? -0.423 4.754 18.960 1.00 81.69 246 ILE A N 1
ATOM 1961 C CA . ILE A 1 246 ? 0.576 5.021 17.909 1.00 81.69 246 ILE A CA 1
ATOM 1962 C C . ILE A 1 246 ? 0.399 6.437 17.342 1.00 81.69 246 ILE A C 1
ATOM 1964 O O . ILE A 1 246 ? 1.374 7.184 17.275 1.00 81.69 246 ILE A O 1
ATOM 1968 N N . LEU A 1 247 ? -0.832 6.850 17.002 1.00 75.69 247 LEU A N 1
ATOM 1969 C CA . LEU A 1 247 ? -1.099 8.219 16.529 1.00 75.69 247 LEU A CA 1
ATOM 1970 C C . LEU A 1 247 ? -0.712 9.287 17.561 1.00 75.69 247 LEU A C 1
ATOM 1972 O O . LEU A 1 247 ? -0.250 10.368 17.196 1.00 75.69 247 LEU A O 1
ATOM 1976 N N . LEU A 1 248 ? -0.906 8.996 18.847 1.00 72.75 248 LEU A N 1
ATOM 1977 C CA . LEU A 1 248 ? -0.526 9.900 19.930 1.00 72.75 248 LEU A CA 1
ATOM 1978 C C . LEU A 1 248 ? 0.973 9.911 20.235 1.00 72.75 248 LEU A C 1
ATOM 1980 O O . LEU A 1 248 ? 1.490 10.869 20.799 1.00 72.75 248 LEU A O 1
ATOM 1984 N N . ASN A 1 249 ? 1.700 8.867 19.894 1.00 73.44 249 ASN A N 1
ATOM 1985 C CA . ASN A 1 249 ? 3.132 8.818 20.163 1.00 73.44 249 ASN A CA 1
ATOM 1986 C C . ASN A 1 249 ? 3.959 9.254 18.951 1.00 73.44 249 ASN A C 1
ATOM 1988 O O . ASN A 1 249 ? 5.186 9.262 19.015 1.00 73.44 249 ASN A O 1
ATOM 1992 N N . LEU A 1 250 ? 3.304 9.681 17.864 1.00 69.94 250 LEU A N 1
ATOM 1993 C CA . LEU A 1 250 ? 3.973 10.371 16.770 1.00 69.94 250 LEU A CA 1
ATOM 1994 C C . LEU A 1 250 ? 4.582 11.674 17.290 1.00 69.94 250 LEU A C 1
ATOM 1996 O O . LEU A 1 250 ? 3.871 12.632 17.604 1.00 69.94 250 LEU A O 1
ATOM 2000 N N . ASN A 1 251 ? 5.911 11.678 17.399 1.00 54.97 251 ASN A N 1
ATOM 2001 C CA . ASN A 1 251 ? 6.679 12.870 17.720 1.00 54.97 251 ASN A CA 1
ATOM 2002 C C . ASN A 1 251 ? 6.406 13.951 16.669 1.00 54.97 251 ASN A C 1
ATOM 2004 O O . ASN A 1 251 ? 6.486 13.686 15.465 1.00 54.97 251 ASN A O 1
ATOM 2008 N N . ASP A 1 252 ? 6.168 15.178 17.133 1.00 49.00 252 ASP A N 1
ATOM 2009 C CA . ASP A 1 252 ? 6.250 16.387 16.317 1.00 49.00 252 ASP A CA 1
ATOM 2010 C C . ASP A 1 252 ? 7.717 16.586 15.907 1.00 49.00 252 ASP A C 1
ATOM 2012 O O . ASP A 1 252 ? 8.459 17.382 16.483 1.00 49.00 252 ASP A O 1
ATOM 2016 N N . GLY A 1 253 ? 8.178 15.814 14.924 1.00 41.50 253 GLY A N 1
ATOM 2017 C CA . GLY A 1 253 ? 9.420 16.123 14.230 1.00 41.50 253 GLY A CA 1
ATOM 2018 C C . GLY A 1 253 ? 9.374 17.560 13.682 1.00 41.50 253 GLY A C 1
ATOM 2019 O O . GLY A 1 253 ? 8.288 18.130 13.518 1.00 41.50 253 GLY A O 1
ATOM 2020 N N . PRO A 1 254 ? 10.532 18.162 13.347 1.00 35.38 254 PRO A N 1
ATOM 2021 C CA . PRO A 1 254 ? 10.661 19.577 12.956 1.00 35.38 254 PRO A CA 1
ATOM 2022 C C . PRO A 1 254 ? 9.823 20.004 11.733 1.00 35.38 254 PRO A C 1
ATOM 2024 O O . PRO A 1 254 ? 9.806 21.172 11.360 1.00 35.38 254 PRO A O 1
ATOM 2027 N N . SER A 1 255 ? 9.117 19.070 11.109 1.00 40.75 255 SER A N 1
ATOM 2028 C CA . SER A 1 255 ? 8.344 19.215 9.890 1.00 40.75 255 SER A CA 1
ATOM 2029 C C . SER A 1 255 ? 6.884 19.644 10.065 1.00 40.75 255 SER A C 1
ATOM 2031 O O . SER A 1 255 ? 6.274 19.958 9.048 1.00 40.75 255 SER A O 1
ATOM 2033 N N . LYS A 1 256 ? 6.309 19.692 11.285 1.00 41.25 256 LYS A N 1
ATOM 2034 C CA . LYS A 1 256 ? 4.916 20.162 11.544 1.00 41.25 256 LYS A CA 1
ATOM 2035 C C . LYS A 1 256 ? 3.911 19.738 10.446 1.00 41.25 256 LYS A C 1
ATOM 2037 O O . LYS A 1 256 ? 3.109 20.544 9.980 1.00 41.25 256 LYS A O 1
ATOM 2042 N N . ILE A 1 257 ? 3.998 18.491 9.972 1.00 42.94 257 ILE A N 1
ATOM 2043 C CA . ILE A 1 257 ? 3.311 18.048 8.740 1.00 42.94 257 ILE A CA 1
ATOM 2044 C C . ILE A 1 257 ? 1.792 18.051 8.929 1.00 42.94 257 ILE A C 1
ATOM 2046 O O . ILE A 1 257 ? 1.030 18.260 7.990 1.00 42.94 257 ILE A O 1
ATOM 2050 N N . ILE A 1 258 ? 1.344 17.798 10.156 1.00 52.97 258 ILE A N 1
ATOM 2051 C CA . ILE A 1 258 ? -0.052 17.565 10.487 1.00 52.97 258 ILE A CA 1
ATOM 2052 C C . ILE A 1 258 ? -0.358 18.409 11.718 1.00 52.97 258 ILE A C 1
ATOM 2054 O O . ILE A 1 258 ? 0.335 18.311 12.729 1.00 52.97 258 ILE A O 1
ATOM 2058 N N . ASN A 1 259 ? -1.411 19.231 11.658 1.00 58.66 259 ASN A N 1
ATOM 2059 C CA . ASN A 1 259 ? -2.012 19.748 12.883 1.00 58.66 259 ASN A CA 1
ATOM 2060 C C . ASN A 1 259 ? -2.627 18.542 13.606 1.00 58.66 259 ASN A C 1
ATOM 2062 O O . ASN A 1 259 ? -3.739 18.119 13.294 1.00 58.66 259 ASN A O 1
ATOM 2066 N N . ARG A 1 260 ? -1.837 17.936 14.494 1.00 62.31 260 ARG A N 1
ATOM 2067 C CA . ARG A 1 260 ? -2.136 16.670 15.160 1.00 62.31 260 ARG A CA 1
ATOM 2068 C C . ARG A 1 260 ? -3.455 16.727 15.922 1.00 62.31 260 ARG A C 1
ATOM 2070 O O . ARG A 1 260 ? -4.240 15.793 15.845 1.00 62.31 260 ARG A O 1
ATOM 2077 N N . GLU A 1 261 ? -3.732 17.846 16.581 1.00 61.34 261 GLU A N 1
ATOM 2078 C CA . GLU A 1 261 ? -5.001 18.096 17.265 1.00 61.34 261 GLU A CA 1
ATOM 2079 C C . GLU A 1 261 ? -6.178 18.137 16.279 1.00 61.34 261 GLU A C 1
ATOM 2081 O O . GLU A 1 261 ? -7.195 17.481 16.496 1.00 61.34 261 GLU A O 1
ATOM 2086 N N . LYS A 1 262 ? -6.019 18.820 15.138 1.00 65.88 262 LYS A N 1
ATOM 2087 C CA . LYS A 1 262 ? -7.027 18.839 14.068 1.00 65.88 262 LYS A CA 1
ATOM 2088 C C . LYS A 1 262 ? -7.274 17.444 13.485 1.00 65.88 262 LYS A C 1
ATOM 2090 O O . LYS A 1 262 ? -8.429 17.070 13.322 1.00 65.88 262 LYS A O 1
ATOM 2095 N N . LEU A 1 263 ? -6.220 16.673 13.210 1.00 66.62 263 LEU A N 1
ATOM 2096 C CA . LEU A 1 263 ? -6.348 15.306 12.699 1.00 66.62 263 LEU A CA 1
ATOM 2097 C C . LEU A 1 263 ? -7.058 14.405 13.716 1.00 66.62 263 LEU A C 1
ATOM 2099 O O . LEU A 1 263 ? -7.996 13.705 13.357 1.00 66.62 263 LEU A O 1
ATOM 2103 N N . LEU A 1 264 ? -6.655 14.440 14.988 1.00 68.94 264 LEU A N 1
ATOM 2104 C CA . LEU A 1 264 ? -7.284 13.635 16.040 1.00 68.94 264 LEU A CA 1
ATOM 2105 C C . LEU A 1 264 ? -8.772 13.989 16.198 1.00 68.94 264 LEU A C 1
ATOM 2107 O O . LEU A 1 264 ? -9.601 13.083 16.281 1.00 68.94 264 LEU A O 1
ATOM 2111 N N . ASN A 1 265 ? -9.122 15.275 16.108 1.00 68.75 265 ASN A N 1
ATOM 2112 C CA . ASN A 1 265 ? -10.513 15.733 16.078 1.00 68.75 265 ASN A CA 1
ATOM 2113 C C . ASN A 1 265 ? -11.276 15.233 14.834 1.00 68.75 265 ASN A C 1
ATOM 2115 O O . ASN A 1 265 ? -12.391 14.730 14.965 1.00 68.75 265 ASN A O 1
ATOM 2119 N N . GLU A 1 266 ? -10.689 15.304 13.634 1.00 67.19 266 GLU A N 1
ATOM 2120 C CA . GLU A 1 266 ? -11.287 14.789 12.384 1.00 67.19 266 GLU A CA 1
ATOM 2121 C C . GLU A 1 266 ? -11.451 13.257 12.369 1.00 67.19 266 GLU A C 1
ATOM 2123 O O . GLU A 1 266 ? -12.295 12.719 11.641 1.00 67.19 266 GLU A O 1
ATOM 2128 N N . LEU A 1 267 ? -10.652 12.549 13.166 1.00 64.88 267 LEU A N 1
ATOM 2129 C CA . LEU A 1 267 ? -10.738 11.106 13.387 1.00 64.88 267 LEU A CA 1
ATOM 2130 C C . LEU A 1 267 ? -11.700 10.737 14.533 1.00 64.88 267 LEU A C 1
ATOM 2132 O O . LEU A 1 267 ? -11.896 9.553 14.798 1.00 64.88 267 LEU A O 1
ATOM 2136 N N . GLY A 1 268 ? -12.303 11.719 15.214 1.00 64.94 268 GLY A N 1
ATOM 2137 C CA . GLY A 1 268 ? -13.190 11.488 16.360 1.00 64.94 268 GLY A CA 1
ATOM 2138 C C . GLY A 1 268 ? -12.468 10.947 17.600 1.00 64.94 268 GLY A C 1
ATOM 2139 O O . GLY A 1 268 ? -13.103 10.379 18.491 1.00 64.94 268 GLY A O 1
ATOM 2140 N N . VAL A 1 269 ? -11.143 11.095 17.668 1.00 68.69 269 VAL A N 1
ATOM 2141 C CA . VAL A 1 269 ? -10.332 10.696 18.818 1.00 68.69 269 VAL A CA 1
ATOM 2142 C C . VAL A 1 269 ? -10.377 11.822 19.842 1.00 68.69 269 VAL A C 1
ATOM 2144 O O . VAL A 1 269 ? -9.778 12.877 19.649 1.00 68.69 269 VAL A O 1
ATOM 2147 N N . LYS A 1 270 ? -11.087 11.596 20.949 1.00 71.88 270 LYS A N 1
ATOM 2148 C CA . LYS A 1 270 ? -11.111 12.548 22.058 1.00 71.88 270 LYS A CA 1
ATOM 2149 C C . LYS A 1 270 ? -9.742 12.578 22.730 1.00 71.88 270 LYS A C 1
ATOM 2151 O O . LYS A 1 270 ? -9.243 11.540 23.169 1.00 71.88 270 LYS A O 1
ATOM 2156 N N . VAL A 1 271 ? -9.156 13.764 22.825 1.00 72.38 271 VAL A N 1
ATOM 2157 C CA . VAL A 1 271 ? -7.880 13.982 23.505 1.00 72.38 271 VAL A CA 1
ATOM 2158 C C . VAL A 1 271 ? -7.984 15.099 24.528 1.00 72.38 271 VAL A C 1
ATOM 2160 O O . VAL A 1 271 ? -8.683 16.085 24.311 1.00 72.38 271 VAL A O 1
ATOM 2163 N N . THR A 1 272 ? -7.280 14.940 25.643 1.00 73.25 272 THR A N 1
ATOM 2164 C CA . THR A 1 272 ? -7.052 15.992 26.632 1.00 73.25 272 THR A CA 1
ATOM 2165 C C . THR A 1 272 ? -5.624 16.493 26.496 1.00 73.25 272 THR A C 1
ATOM 2167 O O . THR A 1 272 ? -4.687 15.714 26.304 1.00 73.25 272 THR A O 1
ATOM 2170 N N . ARG A 1 273 ? -5.448 17.812 26.561 1.00 73.62 273 ARG A N 1
ATOM 2171 C CA . ARG A 1 273 ? -4.127 18.431 26.599 1.00 73.62 273 ARG A CA 1
ATOM 2172 C C . ARG A 1 273 ? -3.738 18.638 28.053 1.00 73.62 273 ARG A C 1
ATOM 2174 O O . ARG A 1 273 ? -4.512 19.184 28.827 1.00 73.62 273 ARG A O 1
ATOM 2181 N N . ASP A 1 274 ? -2.558 18.165 28.418 1.00 70.81 274 ASP A N 1
ATOM 2182 C CA . ASP A 1 274 ? -1.974 18.421 29.728 1.00 70.81 274 ASP A CA 1
ATOM 2183 C C . ASP A 1 274 ? -1.489 19.879 29.776 1.00 70.81 274 ASP A C 1
ATOM 2185 O O . ASP A 1 274 ? -0.615 20.271 28.999 1.00 70.81 274 ASP A O 1
ATOM 2189 N N . ASP A 1 275 ? -2.076 20.687 30.661 1.00 64.94 275 ASP A N 1
ATOM 2190 C CA . ASP A 1 275 ? -1.823 22.133 30.741 1.00 64.94 275 ASP A CA 1
ATOM 2191 C C . ASP A 1 275 ? -0.377 22.483 31.136 1.00 64.94 275 ASP A C 1
ATOM 2193 O O . ASP A 1 275 ? 0.083 23.598 30.890 1.00 64.94 275 ASP A O 1
ATOM 2197 N N . VAL A 1 276 ? 0.359 21.538 31.731 1.00 63.25 276 VAL A N 1
ATOM 2198 C CA . VAL A 1 276 ? 1.728 21.747 32.225 1.00 63.25 276 VAL A CA 1
ATOM 2199 C C . VAL A 1 276 ? 2.760 21.312 31.191 1.00 63.25 276 VAL A C 1
ATOM 2201 O O . VAL A 1 276 ? 3.766 21.987 30.983 1.00 63.25 276 VAL A O 1
ATOM 2204 N N . THR A 1 277 ? 2.527 20.175 30.538 1.00 62.91 277 THR A N 1
ATOM 2205 C CA . THR A 1 277 ? 3.499 19.563 29.614 1.00 62.91 277 THR A CA 1
ATOM 2206 C C . THR A 1 277 ? 3.167 19.799 28.142 1.00 62.91 277 THR A C 1
ATOM 2208 O O . THR A 1 277 ? 4.008 19.570 27.274 1.00 62.91 277 THR A O 1
ATOM 2211 N N . GLY A 1 278 ? 1.945 20.241 27.836 1.00 63.81 278 GLY A N 1
ATOM 2212 C CA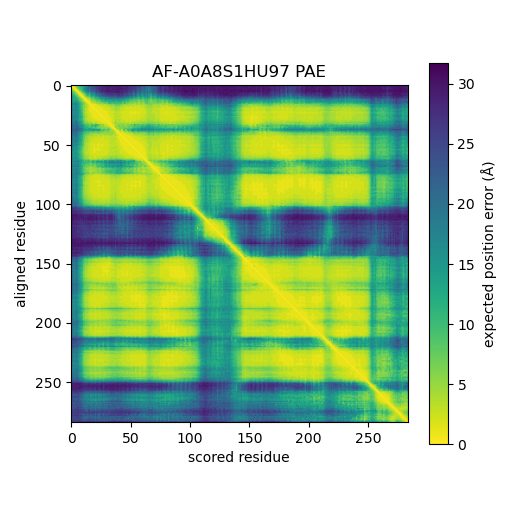 . GLY A 1 278 ? 1.438 20.393 26.475 1.00 63.81 278 GLY A CA 1
ATOM 2213 C C . GLY A 1 278 ? 1.175 19.069 25.751 1.00 63.81 278 GLY A C 1
ATOM 2214 O O . GLY A 1 278 ? 0.775 19.104 24.586 1.00 63.81 278 GLY A O 1
ATOM 2215 N N . VAL A 1 279 ? 1.380 17.926 26.417 1.00 68.44 279 VAL A N 1
ATOM 2216 C CA . VAL A 1 279 ? 1.236 16.575 25.858 1.00 68.44 279 VAL A CA 1
ATOM 2217 C C . VAL A 1 279 ? -0.243 16.220 25.702 1.00 68.44 279 VAL A C 1
ATOM 2219 O O . VAL A 1 279 ? -1.046 16.432 26.609 1.00 68.44 279 VAL A O 1
ATOM 2222 N N . LEU A 1 280 ? -0.602 15.647 24.551 1.00 67.88 280 LEU A N 1
ATOM 2223 C CA . LEU A 1 280 ? -1.945 15.127 24.290 1.00 67.88 280 LEU A CA 1
ATOM 2224 C C . LEU A 1 280 ? -2.082 13.701 24.840 1.00 67.88 280 LEU A C 1
ATOM 2226 O O . LEU A 1 280 ? -1.270 12.834 24.517 1.00 67.88 280 LEU A O 1
ATOM 2230 N N . ARG A 1 281 ? -3.138 13.443 25.612 1.00 70.69 281 ARG A N 1
ATOM 2231 C CA . ARG A 1 281 ? -3.522 12.117 26.123 1.00 70.69 281 ARG A CA 1
ATOM 2232 C C . ARG A 1 281 ? -4.894 11.725 25.575 1.00 70.69 281 ARG A C 1
ATOM 2234 O O . ARG A 1 281 ? -5.685 12.605 25.248 1.00 70.69 281 ARG A O 1
ATOM 2241 N N . LEU A 1 282 ? -5.197 10.426 25.471 1.00 70.75 282 LEU A N 1
ATOM 2242 C CA . LEU A 1 282 ? -6.571 9.989 25.175 1.00 70.75 282 LEU A CA 1
ATOM 2243 C C . LEU A 1 282 ? -7.491 10.440 26.310 1.00 70.75 282 LEU A C 1
ATOM 2245 O O . LEU A 1 282 ? -7.168 10.221 27.477 1.00 70.75 282 LEU A O 1
ATOM 2249 N N . ALA A 1 283 ? -8.624 11.045 25.961 1.00 66.44 283 ALA A N 1
ATOM 2250 C CA . ALA A 1 283 ? -9.706 11.242 26.911 1.00 66.44 283 ALA A CA 1
ATOM 2251 C C . ALA A 1 283 ? -10.432 9.903 27.115 1.00 66.44 283 ALA A C 1
ATOM 2253 O O . ALA A 1 283 ? -10.635 9.168 26.143 1.00 66.44 283 ALA A O 1
ATOM 2254 N N . GLU A 1 284 ? -10.794 9.596 28.361 1.00 56.03 284 GLU A N 1
ATOM 2255 C CA . GLU A 1 284 ? -11.665 8.459 28.694 1.00 56.03 284 GLU A CA 1
ATOM 2256 C C . GLU A 1 284 ? -13.073 8.612 28.092 1.00 56.03 284 GLU A C 1
ATOM 2258 O O . GLU A 1 284 ? -13.586 9.756 27.997 1.00 56.03 284 GLU A O 1
#

pLDDT: mean 75.51, std 17.68, range [33.47, 96.56]

Foldseek 3Di:
DDDDPPRDPPPDDLVLLVVLLVVLVVQLVCQLVVVDPLVDLVSLLVVLLSNLVSLLVLLVLLQPPDPSNVVLLVDLSQLLSLLLVLLLLLLLVLVLVVCCVVPNQQADPDPDDPPVVVVVVCVLVCLVVPDDDDPAFDDPRRDRLVVCCVRSSSVSNSPSSNVCQSHVSVSSQSRNQSSLSSLLSSLAVRQVNLCSCPPPPHHNLVSLVVQLFDDDSSGDHDPCSNVSSLSNNLSSPVVDPVSVVVLQPPDPDPRPRDPSVVSCVVSVFAWDQDPPPRRIDGDD

Radius of gyration: 20.07 Å; Cα contacts (8 Å, |Δi|>4): 314; chains: 1; bounding box: 49×51×62 Å

InterPro domains:
  IPR019156 Ataxin-10 domain [PF09759] (175-276)

Sequence (284 aa):
MDLDTTGYAFKLHPNNLNFCLNYLQRIISDLGEKKMKEEKIDTQKWLTSAMLWTVQIIDHTALRKSDCTLQLFERTEAVEIVVDLLETILNAEAIFEKRCRENGPSFPEIHSNREDLIEARAKFHQRISSIPPPDRPVIPPTPRYSRIEEDPGLSRLSIIFADQMEIFNENLYGMKTTLLACLGNLVADCEKNQEAATNPPRNGLIAALQCTARPMELIIHNPLTSNWALTAIRNLTVGNRKNKEILLNLNDGPSKIINREKLLNELGVKVTRDDVTGVLRLAE

Mean predicted aligned error: 11.44 Å